Protein AF-A0A2H5Z1B1-F1 (afdb_monomer_lite)

Sequence (220 aa):
MTFEPRKHLLKTRGGRDHLEARWRIVWLRRHHPDARVITELIQLDREQGFALFRAVVEIPGGGSATGWGSESAADFSDYIEKAETKALSRALRALGYGTESALEEEETSDGLPETQRRAIAALCGQWGIDADALIAAQGVESQEQAARLINVLKRAAEPARSGDAVLAYLAQVADRFELTLGDLERELRDAGRFNGDWSALKRADVLWAEARAYQLAHGK

pLDDT: mean 92.35, std 9.98, range [40.88, 98.81]

Secondary structure (DSSP, 8-state):
----GGGG-EE-TTS-EE--HHHHHHHHHHH-TT-EEEEEEEEEETTTTEEEEEEEEE-TTS-EEEEEEEEETTT-TTHHHHHHHHHHHHHHHHTT-SHHHHHHHHHT--S--HHHHHHHHHHHHTTT--HHHHHHHTT--SHHHHHHHHHHHTTTTSB-S-HHHHHHHHHHHHHHTT--HHHHHHHHHHTT--SS-GGG-BHHHHHHHHHHHHHHHH--

Radius of gyration: 27.98 Å; chains: 1; bounding box: 62×22×74 Å

Foldseek 3Di:
DQQQQLVQWDQDPVRDTFRFLVSLVVNCCRVAVPKDKDKDWPDDDVVQQKTKMKIWIGRVVDDIFIFIFMAGCVVPVPRHVRRRRRRSQRRSVVVLSGRVSSVVVVVPPLAAPPVLLVLQVVLLVVLVADSVLLCVLQVPRDNVSSVVSSVLSVQQQAFDDALVVLLVVLCVLQVVLVHHSVVLVVVCVVVVQDPPGSRPHGSSSSSRSSSVSSCVSPVD

Structure (mmCIF, N/CA/C/O backbone):
data_AF-A0A2H5Z1B1-F1
#
_entry.id   AF-A0A2H5Z1B1-F1
#
loop_
_atom_site.group_PDB
_atom_site.id
_atom_site.type_symbol
_atom_site.label_atom_id
_atom_site.label_alt_id
_atom_site.label_comp_id
_atom_site.label_asym_id
_atom_site.label_entity_id
_atom_site.label_seq_id
_atom_site.pdbx_PDB_ins_code
_atom_site.Cartn_x
_atom_site.Cartn_y
_atom_site.Cartn_z
_atom_site.occupancy
_atom_site.B_iso_or_equiv
_atom_site.auth_seq_id
_atom_site.auth_comp_id
_atom_site.auth_asym_id
_atom_site.auth_atom_id
_atom_site.pdbx_PDB_model_num
ATOM 1 N N . MET A 1 1 ? -3.953 -11.404 -5.715 1.00 49.28 1 MET A N 1
ATOM 2 C CA . MET A 1 1 ? -2.880 -10.690 -4.992 1.00 49.28 1 MET A CA 1
ATOM 3 C C . MET A 1 1 ? -2.375 -9.573 -5.884 1.00 49.28 1 MET A C 1
ATOM 5 O O . MET A 1 1 ? -1.944 -9.863 -6.997 1.00 49.28 1 MET A O 1
ATOM 9 N N . THR A 1 2 ? -2.504 -8.331 -5.425 1.00 76.25 2 THR A N 1
ATOM 10 C CA . THR A 1 2 ? -1.982 -7.127 -6.088 1.00 76.25 2 THR A CA 1
ATOM 11 C C . THR A 1 2 ? -0.452 -7.172 -6.090 1.00 76.25 2 THR A C 1
ATOM 13 O O . THR A 1 2 ? 0.146 -7.680 -5.143 1.00 76.25 2 THR A O 1
ATOM 16 N N . PHE A 1 3 ? 0.187 -6.738 -7.176 1.00 83.69 3 PHE A N 1
ATOM 17 C CA . PHE A 1 3 ? 1.647 -6.648 -7.239 1.00 83.69 3 PHE A CA 1
ATOM 18 C C . PHE A 1 3 ? 2.106 -5.356 -6.565 1.00 83.69 3 PHE A C 1
ATOM 20 O O . PHE A 1 3 ? 1.552 -4.306 -6.853 1.00 83.69 3 PHE A O 1
ATOM 27 N N . GLU A 1 4 ? 3.110 -5.442 -5.693 1.00 86.00 4 GLU A N 1
ATOM 28 C CA . GLU A 1 4 ? 3.643 -4.298 -4.947 1.00 86.00 4 GLU A CA 1
ATOM 29 C C . GLU A 1 4 ? 5.062 -3.964 -5.450 1.00 86.00 4 GLU A C 1
ATOM 31 O O . GLU A 1 4 ? 6.035 -4.578 -4.992 1.00 86.00 4 GLU A O 1
ATOM 36 N N . PRO A 1 5 ? 5.231 -3.020 -6.394 1.00 86.81 5 PRO A N 1
ATOM 37 C CA . PRO A 1 5 ? 6.516 -2.727 -7.034 1.00 86.81 5 PRO A CA 1
ATOM 38 C C . PRO A 1 5 ? 7.599 -2.288 -6.041 1.00 86.81 5 PRO A C 1
ATOM 40 O O . PRO A 1 5 ? 8.776 -2.605 -6.230 1.00 86.81 5 PRO A O 1
ATOM 43 N N . ARG A 1 6 ? 7.222 -1.627 -4.941 1.00 85.75 6 ARG A N 1
ATOM 44 C CA . ARG A 1 6 ? 8.155 -1.144 -3.914 1.00 85.75 6 ARG A CA 1
ATOM 45 C C . ARG A 1 6 ? 8.948 -2.264 -3.231 1.00 85.75 6 ARG A C 1
ATOM 47 O O . ARG A 1 6 ? 10.138 -2.095 -2.970 1.00 85.75 6 ARG A O 1
ATOM 54 N N . LYS A 1 7 ? 8.340 -3.443 -3.024 1.00 89.06 7 LYS A N 1
ATOM 55 C CA . LYS A 1 7 ? 9.007 -4.639 -2.455 1.00 89.06 7 LYS A CA 1
ATOM 56 C C . LYS A 1 7 ? 10.139 -5.177 -3.337 1.00 89.06 7 LYS A C 1
ATOM 58 O O . LYS A 1 7 ? 10.914 -6.026 -2.903 1.00 89.06 7 LYS A O 1
ATOM 63 N N . HIS A 1 8 ? 10.232 -4.681 -4.567 1.00 90.94 8 HIS A N 1
ATOM 64 C CA . HIS A 1 8 ? 11.207 -5.088 -5.563 1.00 90.94 8 HIS A CA 1
ATOM 65 C C . HIS A 1 8 ? 12.231 -3.988 -5.897 1.00 90.94 8 HIS A C 1
ATOM 67 O O . HIS A 1 8 ? 13.028 -4.160 -6.823 1.00 90.94 8 HIS A O 1
ATOM 73 N N . LEU A 1 9 ? 12.232 -2.871 -5.155 1.00 91.44 9 LEU A N 1
ATOM 74 C CA . LEU A 1 9 ? 13.242 -1.824 -5.287 1.00 91.44 9 LEU A CA 1
ATOM 75 C C . LEU A 1 9 ? 14.603 -2.300 -4.778 1.00 91.44 9 LEU A C 1
ATOM 77 O O . LEU A 1 9 ? 14.728 -2.898 -3.710 1.00 91.44 9 LEU A O 1
ATOM 81 N N . LEU A 1 10 ? 15.640 -1.978 -5.544 1.00 91.44 10 LEU A N 1
ATOM 82 C CA . LEU A 1 10 ? 17.031 -2.217 -5.185 1.00 91.44 10 LEU A CA 1
ATOM 83 C C . LEU A 1 10 ? 17.747 -0.886 -4.969 1.00 91.44 10 LEU A C 1
ATOM 85 O O . LEU A 1 10 ? 17.486 0.100 -5.663 1.00 91.44 10 LEU A O 1
ATOM 89 N N . LYS A 1 11 ? 18.712 -0.871 -4.049 1.00 88.88 11 LYS A N 1
ATOM 90 C CA . LYS A 1 11 ? 19.632 0.257 -3.894 1.00 88.88 11 LYS A CA 1
ATOM 91 C C . LYS A 1 11 ? 20.747 0.152 -4.930 1.00 88.88 11 LYS A C 1
ATOM 93 O O . LYS A 1 11 ? 21.480 -0.832 -4.982 1.00 88.88 11 LYS A O 1
ATOM 98 N N . THR A 1 12 ? 20.889 1.182 -5.754 1.00 88.94 12 THR A N 1
ATOM 99 C CA . THR A 1 12 ? 22.026 1.316 -6.676 1.00 88.94 12 THR A CA 1
ATOM 100 C C . THR A 1 12 ? 23.310 1.655 -5.915 1.00 88.94 12 THR A C 1
ATOM 102 O O . THR A 1 12 ? 23.267 2.083 -4.762 1.00 88.94 12 THR A O 1
ATOM 105 N N . ARG A 1 13 ? 24.474 1.555 -6.576 1.00 78.62 13 ARG A N 1
ATOM 106 C CA . ARG A 1 13 ? 25.790 1.902 -5.992 1.00 78.62 13 ARG A CA 1
ATOM 107 C C . ARG A 1 13 ? 25.864 3.333 -5.426 1.00 78.62 13 ARG A C 1
ATOM 109 O O . ARG A 1 13 ? 26.677 3.594 -4.551 1.00 78.62 13 ARG A O 1
ATOM 116 N N . GLY A 1 14 ? 25.012 4.243 -5.905 1.00 79.50 14 GLY A N 1
ATOM 117 C CA . GLY A 1 14 ? 24.888 5.618 -5.405 1.00 79.50 14 GLY A CA 1
ATOM 118 C C . GLY A 1 14 ? 23.784 5.825 -4.362 1.00 79.50 14 GLY A C 1
ATOM 119 O O . GLY A 1 14 ? 23.363 6.957 -4.164 1.00 79.50 14 GLY A O 1
ATOM 120 N N . GLY A 1 15 ? 23.240 4.757 -3.771 1.00 84.00 15 GLY A N 1
ATOM 121 C CA . GLY A 1 15 ? 22.197 4.820 -2.738 1.00 84.00 15 GLY A CA 1
ATOM 122 C C . GLY A 1 15 ? 20.786 5.154 -3.239 1.00 84.00 15 GLY A C 1
ATOM 123 O O . GLY A 1 15 ? 19.846 5.153 -2.447 1.00 84.00 15 GLY A O 1
ATOM 124 N N . ARG A 1 16 ? 20.608 5.406 -4.542 1.00 85.31 16 ARG A N 1
ATOM 125 C CA . ARG A 1 16 ? 19.293 5.686 -5.141 1.00 85.31 16 ARG A CA 1
ATOM 126 C C . ARG A 1 16 ? 18.498 4.403 -5.337 1.00 85.31 16 ARG A C 1
ATOM 128 O O . ARG A 1 16 ? 19.078 3.406 -5.777 1.00 85.31 16 ARG A O 1
ATOM 135 N N . ASP A 1 17 ? 17.198 4.461 -5.069 1.00 91.50 17 ASP A N 1
ATOM 136 C CA . ASP A 1 17 ? 16.263 3.380 -5.375 1.00 91.50 17 ASP A CA 1
ATOM 137 C C . ASP A 1 17 ? 16.128 3.168 -6.881 1.00 91.50 17 ASP A C 1
ATOM 139 O O . ASP A 1 17 ? 16.197 4.105 -7.684 1.00 91.50 17 ASP A O 1
ATOM 143 N N . HIS A 1 18 ? 15.960 1.910 -7.271 1.00 92.12 18 HIS A N 1
ATOM 144 C CA . HIS A 1 18 ? 15.801 1.517 -8.657 1.00 92.12 18 HIS A CA 1
ATOM 145 C C . HIS A 1 18 ? 14.900 0.292 -8.780 1.00 92.12 18 HIS A C 1
ATOM 147 O O . HIS A 1 18 ? 15.169 -0.749 -8.181 1.00 92.12 18 HIS A O 1
ATOM 153 N N . LEU A 1 19 ? 13.860 0.414 -9.608 1.00 94.81 19 LEU A N 1
ATOM 154 C CA . LEU A 1 19 ? 13.042 -0.711 -10.039 1.00 94.81 19 LEU A CA 1
ATOM 155 C C . LEU A 1 19 ? 13.547 -1.221 -11.389 1.00 94.81 19 LEU A C 1
ATOM 157 O O . LEU A 1 19 ? 13.488 -0.495 -12.387 1.00 94.81 19 LEU A O 1
ATOM 161 N N . GLU A 1 20 ? 14.018 -2.463 -11.421 1.00 94.44 20 GLU A N 1
ATOM 162 C CA . GLU A 1 20 ? 14.532 -3.106 -12.633 1.00 94.44 20 GLU A CA 1
ATOM 163 C C . GLU A 1 20 ? 13.429 -3.365 -13.673 1.00 94.44 20 GLU A C 1
ATOM 165 O O . GLU A 1 20 ? 12.266 -3.589 -13.330 1.00 94.44 20 GLU A O 1
ATOM 170 N N . ALA A 1 21 ? 13.810 -3.428 -14.954 1.00 93.81 21 ALA A N 1
ATOM 171 C CA . ALA A 1 21 ? 12.894 -3.655 -16.077 1.00 93.81 21 ALA A CA 1
ATOM 172 C C . ALA A 1 21 ? 11.990 -4.886 -15.892 1.00 93.81 21 ALA A C 1
ATOM 174 O O . ALA A 1 21 ? 10.791 -4.811 -16.152 1.00 93.81 21 ALA A O 1
ATOM 175 N N . ARG A 1 22 ? 12.535 -5.997 -15.370 1.00 95.25 22 ARG A N 1
ATOM 176 C CA . ARG A 1 22 ? 11.768 -7.230 -15.122 1.00 95.25 22 ARG A CA 1
ATOM 177 C C . ARG A 1 22 ? 10.545 -6.990 -14.234 1.00 95.25 22 ARG A C 1
ATOM 179 O O . ARG A 1 22 ? 9.464 -7.483 -14.535 1.00 95.25 22 ARG A O 1
ATOM 186 N N . TRP A 1 23 ? 10.696 -6.195 -13.176 1.00 96.19 23 TRP A N 1
ATOM 187 C CA . TRP A 1 23 ? 9.623 -5.938 -12.220 1.00 96.19 23 TRP A CA 1
ATOM 188 C C . TRP A 1 23 ? 8.598 -4.959 -12.778 1.00 96.19 23 TRP A C 1
ATOM 190 O O . TRP A 1 23 ? 7.412 -5.124 -12.521 1.00 96.19 23 TRP A O 1
ATOM 200 N N . ARG A 1 24 ? 9.026 -4.020 -13.628 1.00 96.69 24 ARG A N 1
ATOM 201 C CA . ARG A 1 24 ? 8.118 -3.142 -14.383 1.00 96.69 24 ARG A CA 1
ATOM 202 C C . ARG A 1 24 ? 7.236 -3.930 -15.354 1.00 96.69 24 ARG A C 1
ATOM 204 O O . ARG A 1 24 ? 6.057 -3.629 -15.480 1.00 96.69 24 ARG A O 1
ATOM 211 N N . ILE A 1 25 ? 7.777 -4.966 -16.001 1.00 96.44 25 ILE A N 1
ATOM 212 C CA . ILE A 1 25 ? 6.992 -5.859 -16.871 1.00 96.44 25 ILE A CA 1
ATOM 213 C C . ILE A 1 25 ? 5.992 -6.668 -16.045 1.00 96.44 25 ILE A C 1
ATOM 215 O O . ILE A 1 25 ? 4.832 -6.770 -16.435 1.00 96.44 25 ILE A O 1
ATOM 219 N N . VAL A 1 26 ? 6.413 -7.231 -14.905 1.00 96.06 26 VAL A N 1
ATOM 220 C CA . VAL A 1 26 ? 5.491 -7.947 -14.007 1.00 96.06 26 VAL A CA 1
ATOM 221 C C . VAL A 1 26 ? 4.372 -7.015 -13.550 1.00 96.06 26 VAL A C 1
ATOM 223 O O . VAL A 1 26 ? 3.211 -7.404 -13.616 1.00 96.06 26 VAL A O 1
ATOM 226 N N . TRP A 1 27 ? 4.705 -5.786 -13.156 1.00 95.25 27 TRP A N 1
ATOM 227 C CA . TRP A 1 27 ? 3.736 -4.771 -12.758 1.00 95.25 27 TRP A CA 1
ATOM 228 C C . TRP A 1 27 ? 2.724 -4.475 -13.868 1.00 95.25 27 TRP A C 1
ATOM 230 O O . TRP A 1 27 ? 1.524 -4.646 -13.659 1.00 95.25 27 TRP A O 1
ATOM 240 N N . LEU A 1 28 ? 3.205 -4.162 -15.078 1.00 96.19 28 LEU A N 1
ATOM 241 C CA . LEU A 1 28 ? 2.358 -3.949 -16.252 1.00 96.19 28 LEU A CA 1
ATOM 242 C C . LEU A 1 28 ? 1.441 -5.147 -16.502 1.00 96.19 28 LEU A C 1
ATOM 244 O O . LEU A 1 28 ? 0.243 -4.970 -16.665 1.00 96.19 28 LEU A O 1
ATOM 248 N N . ARG A 1 29 ? 1.972 -6.375 -16.500 1.00 95.88 29 ARG A N 1
ATOM 249 C CA . ARG A 1 29 ? 1.198 -7.596 -16.789 1.00 95.88 29 ARG A CA 1
ATOM 250 C C . ARG A 1 29 ? 0.138 -7.904 -15.739 1.00 95.88 29 ARG A C 1
ATOM 252 O O . ARG A 1 29 ? -0.811 -8.625 -16.036 1.00 95.88 29 ARG A O 1
ATOM 259 N N . ARG A 1 30 ? 0.300 -7.394 -14.519 1.00 93.75 30 ARG A N 1
ATOM 260 C CA . ARG A 1 30 ? -0.680 -7.548 -13.439 1.00 93.75 30 ARG A CA 1
ATOM 261 C C . ARG A 1 30 ? -1.855 -6.590 -13.604 1.00 93.75 30 ARG A C 1
ATOM 263 O O . ARG A 1 30 ? -2.964 -6.982 -13.264 1.00 93.75 30 ARG A O 1
ATOM 270 N N . HIS A 1 31 ? -1.621 -5.393 -14.142 1.00 92.50 31 HIS A N 1
ATOM 271 C CA . HIS A 1 31 ? -2.674 -4.414 -14.440 1.00 92.50 31 HIS A CA 1
ATOM 272 C C . HIS A 1 31 ? -3.318 -4.640 -15.814 1.00 92.50 31 HIS A C 1
ATOM 274 O O . HIS A 1 31 ? -4.537 -4.615 -15.945 1.00 92.50 31 HIS A O 1
ATOM 280 N N . HIS A 1 32 ? -2.496 -4.905 -16.825 1.00 95.38 32 HIS A N 1
ATOM 281 C CA . HIS A 1 32 ? -2.875 -5.029 -18.230 1.00 95.38 32 HIS A CA 1
ATOM 282 C C . HIS A 1 32 ? -2.235 -6.293 -18.818 1.00 95.38 32 HIS A C 1
ATOM 284 O O . HIS A 1 32 ? -1.189 -6.233 -19.481 1.00 95.38 32 HIS A O 1
ATOM 290 N N . PRO A 1 33 ? -2.813 -7.478 -18.548 1.00 95.56 33 PRO A N 1
ATOM 291 C CA . PRO A 1 33 ? -2.284 -8.740 -19.065 1.00 95.56 33 PRO A CA 1
ATOM 292 C C . PRO A 1 33 ? -2.254 -8.782 -20.600 1.00 95.56 33 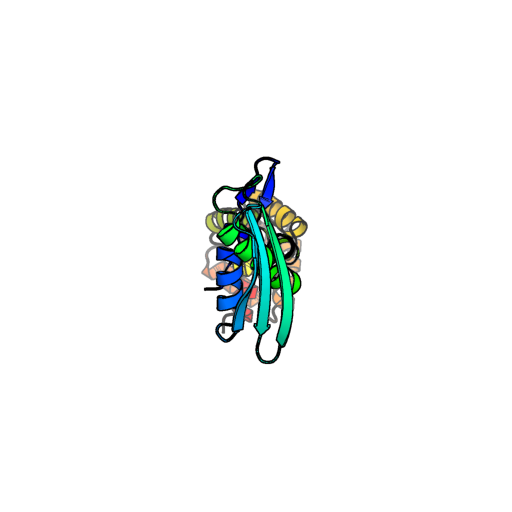PRO A C 1
ATOM 294 O O . PRO A 1 33 ? -1.415 -9.475 -21.176 1.00 95.56 33 PRO A O 1
ATOM 297 N N . ASP A 1 34 ? -3.113 -8.001 -21.249 1.00 95.88 34 ASP A N 1
ATOM 298 C CA . ASP A 1 34 ? -3.287 -7.839 -22.692 1.00 95.88 34 ASP A CA 1
ATOM 299 C C . ASP A 1 34 ? -2.368 -6.781 -23.334 1.00 95.88 34 ASP A C 1
ATOM 301 O O . ASP A 1 34 ? -2.367 -6.639 -24.559 1.00 95.88 34 ASP A O 1
ATOM 305 N N . ALA A 1 35 ? -1.544 -6.075 -22.548 1.00 97.50 35 ALA A N 1
ATOM 306 C CA . ALA A 1 35 ? -0.608 -5.087 -23.076 1.00 97.50 35 ALA A CA 1
ATOM 307 C C . ALA A 1 35 ? 0.356 -5.696 -24.112 1.00 97.50 35 ALA A C 1
ATOM 309 O O . ALA A 1 35 ? 0.886 -6.804 -23.951 1.00 97.50 35 ALA A O 1
ATOM 310 N N . ARG A 1 36 ? 0.641 -4.959 -25.180 1.00 98.19 36 ARG A N 1
ATOM 311 C CA . ARG A 1 36 ? 1.612 -5.348 -26.206 1.00 98.19 36 ARG A CA 1
ATOM 312 C C . ARG A 1 36 ? 2.941 -4.678 -25.911 1.00 98.19 36 ARG A C 1
ATOM 314 O O . ARG A 1 36 ? 2.988 -3.495 -25.605 1.00 98.19 36 ARG A O 1
ATOM 321 N N . VAL A 1 37 ? 4.015 -5.456 -25.976 1.00 98.06 37 VAL A N 1
ATOM 322 C CA . VAL A 1 37 ? 5.388 -4.979 -25.784 1.00 98.06 37 VAL A CA 1
ATOM 323 C C . VAL A 1 37 ? 6.170 -5.404 -27.012 1.00 98.06 37 VAL A C 1
ATOM 325 O O . VAL A 1 37 ? 6.249 -6.596 -27.301 1.00 98.06 37 VAL A O 1
ATOM 328 N N . ILE A 1 38 ? 6.701 -4.430 -27.740 1.00 98.38 38 ILE A N 1
ATOM 329 C CA . ILE A 1 38 ? 7.428 -4.626 -28.991 1.00 98.38 38 ILE A CA 1
ATOM 330 C C . ILE A 1 38 ? 8.790 -3.961 -28.829 1.00 98.38 38 ILE A C 1
ATOM 332 O O . ILE A 1 38 ? 8.861 -2.802 -28.425 1.00 98.38 38 ILE A O 1
ATOM 336 N N . THR A 1 39 ? 9.864 -4.678 -29.135 1.00 98.31 39 THR A N 1
ATOM 337 C CA . THR A 1 39 ? 11.228 -4.145 -29.184 1.00 98.31 39 THR A CA 1
ATOM 338 C C . THR A 1 39 ? 11.812 -4.384 -30.568 1.00 98.31 39 THR A C 1
ATOM 340 O O . THR A 1 39 ? 11.595 -5.424 -31.188 1.00 98.31 39 THR A O 1
ATOM 343 N N . GLU A 1 40 ? 12.524 -3.390 -31.083 1.00 98.50 40 GLU A N 1
ATOM 344 C CA . GLU A 1 40 ? 13.078 -3.389 -32.431 1.00 98.50 40 GLU A CA 1
ATOM 345 C C . GLU A 1 40 ? 14.520 -2.891 -32.381 1.00 98.50 40 GLU A C 1
ATOM 347 O O . GLU A 1 40 ? 14.795 -1.804 -31.864 1.00 98.50 40 GLU A O 1
ATOM 352 N N . LEU A 1 41 ? 15.437 -3.676 -32.945 1.00 98.38 41 LEU A N 1
ATOM 353 C CA . LEU A 1 41 ? 16.805 -3.245 -33.207 1.00 98.38 41 LEU A CA 1
ATOM 354 C C . LEU A 1 41 ? 16.789 -2.294 -34.408 1.00 98.38 41 LEU A C 1
ATOM 356 O O . LEU A 1 41 ? 16.463 -2.699 -35.521 1.00 98.38 41 LEU A O 1
ATOM 360 N N . ILE A 1 42 ? 17.145 -1.034 -34.180 1.00 98.62 42 ILE A N 1
ATOM 361 C CA . ILE A 1 42 ? 17.099 0.023 -35.197 1.00 98.62 42 ILE A CA 1
ATOM 362 C C . ILE A 1 42 ? 18.453 0.195 -35.876 1.00 98.62 42 ILE A C 1
ATOM 364 O O . ILE A 1 42 ? 18.520 0.398 -37.085 1.00 98.62 42 ILE A O 1
ATOM 368 N N . GLN A 1 43 ? 19.536 0.097 -35.108 1.00 98.31 43 GLN A N 1
ATOM 369 C CA . GLN A 1 43 ? 20.891 0.175 -35.638 1.00 98.31 43 GLN A CA 1
ATOM 370 C C . GLN A 1 43 ? 21.815 -0.734 -34.837 1.00 98.31 43 GLN A C 1
ATOM 372 O O . GLN A 1 43 ? 21.770 -0.741 -33.607 1.00 98.31 43 GLN A O 1
ATOM 377 N N . LEU A 1 44 ? 22.670 -1.467 -35.547 1.00 98.12 44 LEU A N 1
ATOM 378 C CA . LEU A 1 44 ? 23.756 -2.249 -34.974 1.00 98.12 44 LEU A CA 1
ATOM 379 C C . LEU A 1 44 ? 25.021 -2.004 -35.787 1.00 98.12 44 LEU A C 1
ATOM 381 O O . LEU A 1 44 ? 25.077 -2.359 -36.962 1.00 98.12 44 LEU A O 1
ATOM 385 N N . ASP A 1 45 ? 26.031 -1.438 -35.143 1.00 97.12 45 ASP A N 1
ATOM 386 C CA . ASP A 1 45 ? 27.385 -1.361 -35.674 1.00 97.12 45 ASP A CA 1
ATOM 387 C C . ASP A 1 45 ? 28.285 -2.229 -34.795 1.00 97.12 45 ASP A C 1
ATOM 389 O O . ASP A 1 45 ? 28.589 -1.882 -33.656 1.00 97.12 45 ASP A O 1
ATOM 393 N N . ARG A 1 46 ? 28.675 -3.402 -35.299 1.00 94.88 46 ARG A N 1
ATOM 394 C CA . ARG A 1 46 ? 29.503 -4.342 -34.531 1.00 94.88 46 ARG A CA 1
ATOM 395 C C . ARG A 1 46 ? 30.968 -3.929 -34.474 1.00 94.88 46 ARG A C 1
ATOM 397 O O . ARG A 1 46 ? 31.643 -4.317 -33.528 1.00 94.88 46 ARG A O 1
ATOM 404 N N . GLU A 1 47 ? 31.448 -3.179 -35.462 1.00 95.19 47 GLU A N 1
ATOM 405 C CA . GLU A 1 47 ? 32.839 -2.722 -35.512 1.00 95.19 47 GLU A CA 1
ATOM 406 C C . GLU A 1 47 ? 33.062 -1.601 -34.498 1.00 95.19 47 GLU A C 1
ATOM 408 O O . GLU A 1 47 ? 34.036 -1.623 -33.749 1.00 95.19 47 GLU A O 1
ATOM 413 N N . GLN A 1 48 ? 32.112 -0.667 -34.414 1.00 93.75 48 GLN A N 1
ATOM 414 C CA . GLN A 1 48 ? 32.112 0.407 -33.417 1.00 93.75 48 GLN A CA 1
ATOM 415 C C . GLN A 1 48 ? 31.515 -0.030 -32.071 1.00 93.75 48 GLN A C 1
ATOM 417 O O . GLN A 1 48 ? 31.574 0.716 -31.095 1.00 93.75 48 GLN A O 1
ATOM 422 N N . GLY A 1 49 ? 30.932 -1.230 -32.012 1.00 96.75 49 GLY A N 1
ATOM 423 C CA . GLY A 1 49 ? 30.290 -1.775 -30.823 1.00 96.75 49 GLY A CA 1
ATOM 424 C C . GLY A 1 49 ? 29.120 -0.917 -30.350 1.00 96.75 49 GLY A C 1
ATOM 425 O O . GLY A 1 49 ? 29.073 -0.570 -29.182 1.00 96.75 49 GLY A O 1
ATOM 426 N N . PHE A 1 50 ? 28.202 -0.534 -31.234 1.00 98.06 50 PHE A N 1
ATOM 427 C CA . PHE A 1 50 ? 27.058 0.328 -30.932 1.00 98.06 50 PHE A CA 1
ATOM 428 C C . PHE A 1 50 ? 25.735 -0.364 -31.263 1.00 98.06 50 PHE A C 1
ATOM 430 O O . PHE A 1 50 ? 25.584 -0.947 -32.338 1.00 98.06 50 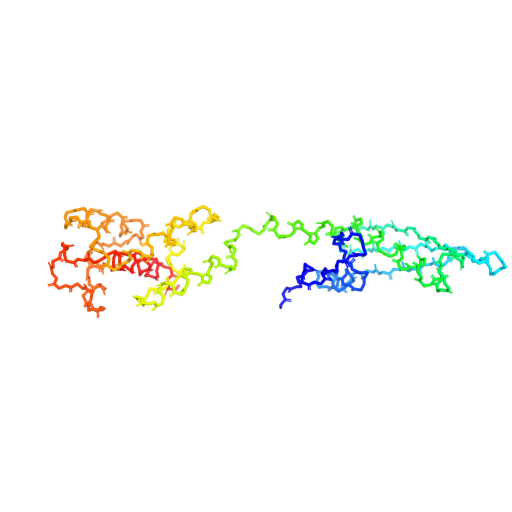PHE A O 1
ATOM 437 N N . ALA A 1 51 ? 24.753 -0.259 -30.366 1.00 98.56 51 ALA A N 1
ATOM 438 C CA . ALA A 1 51 ? 23.388 -0.719 -30.607 1.00 98.56 51 ALA A CA 1
ATOM 439 C C . ALA A 1 51 ? 22.372 0.369 -30.247 1.00 98.56 51 ALA A C 1
ATOM 441 O O . ALA A 1 51 ? 22.510 1.040 -29.224 1.00 98.56 51 ALA A O 1
ATOM 442 N N . LEU A 1 52 ? 21.326 0.500 -31.063 1.00 98.56 52 LEU A N 1
ATOM 443 C CA . LEU A 1 52 ? 20.161 1.352 -30.828 1.00 98.56 52 LEU A CA 1
ATOM 444 C C . LEU A 1 52 ? 18.889 0.521 -30.972 1.00 98.56 52 LEU A C 1
ATOM 446 O O . LEU A 1 52 ? 18.650 -0.084 -32.016 1.00 98.56 52 LEU A O 1
ATOM 450 N N . PHE A 1 53 ? 18.045 0.566 -29.951 1.00 98.81 53 PHE A N 1
ATOM 451 C CA . PHE A 1 53 ? 16.736 -0.065 -29.919 1.00 98.81 53 PHE A CA 1
ATOM 452 C C . PHE A 1 53 ? 15.620 0.962 -29.753 1.00 98.81 53 PHE A C 1
ATOM 454 O O . PHE A 1 53 ? 15.771 1.979 -29.063 1.00 98.81 53 PHE A O 1
ATOM 461 N N . ARG A 1 54 ? 14.467 0.634 -30.334 1.00 98.81 54 ARG A N 1
ATOM 462 C CA . ARG A 1 54 ? 13.167 1.241 -30.052 1.00 98.81 54 ARG A CA 1
ATOM 463 C C . ARG A 1 54 ? 12.302 0.212 -29.336 1.00 98.81 54 ARG A C 1
ATOM 465 O O . ARG A 1 54 ? 12.265 -0.945 -29.733 1.00 98.81 54 ARG A O 1
ATOM 472 N N . ALA A 1 55 ? 11.596 0.631 -28.298 1.00 98.75 55 ALA A N 1
ATOM 473 C CA . ALA A 1 55 ? 10.578 -0.162 -27.629 1.00 98.75 55 ALA A CA 1
ATOM 474 C C . ALA A 1 55 ? 9.243 0.577 -27.690 1.00 98.75 55 ALA A C 1
ATOM 476 O O . ALA A 1 55 ? 9.203 1.774 -27.410 1.00 98.75 55 ALA A O 1
ATOM 477 N N . VAL A 1 56 ? 8.165 -0.127 -28.012 1.00 98.62 56 VAL A N 1
ATOM 478 C CA . VAL A 1 56 ? 6.790 0.377 -27.983 1.00 98.62 56 VAL A CA 1
ATOM 479 C C . VAL A 1 56 ? 5.985 -0.495 -27.027 1.00 98.62 56 VAL A C 1
ATOM 481 O O . VAL A 1 56 ? 6.009 -1.723 -27.120 1.00 98.62 56 VAL A O 1
ATOM 484 N N . VAL A 1 57 ? 5.290 0.142 -26.089 1.00 98.62 57 VAL A N 1
ATOM 485 C CA . VAL A 1 57 ? 4.354 -0.519 -25.177 1.00 98.62 57 VAL A CA 1
ATOM 486 C C . VAL A 1 57 ? 2.970 0.062 -25.415 1.00 98.62 57 VAL A C 1
ATOM 488 O O . VAL A 1 57 ? 2.803 1.278 -25.365 1.00 98.62 57 VAL A O 1
ATOM 491 N N . GLU A 1 58 ? 1.990 -0.800 -25.661 1.00 98.38 58 GLU A N 1
ATOM 492 C CA . GLU A 1 58 ? 0.598 -0.429 -25.917 1.00 98.38 58 GLU A CA 1
ATOM 493 C C . GLU A 1 58 ? -0.312 -1.143 -24.922 1.00 98.38 58 GLU A C 1
ATOM 495 O O . GLU A 1 58 ? -0.229 -2.360 -24.757 1.00 98.38 58 GLU A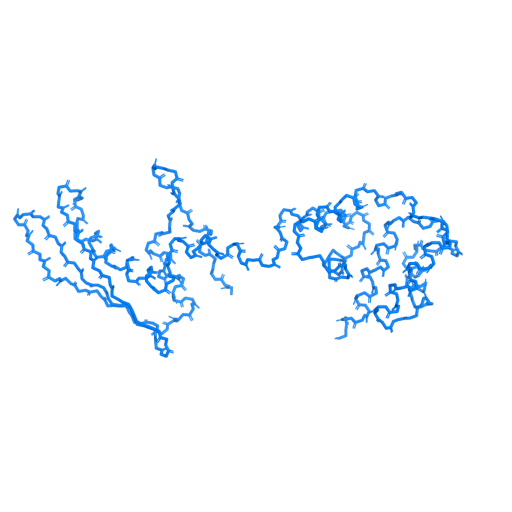 O 1
ATOM 500 N N . ILE A 1 59 ? -1.204 -0.401 -24.277 1.00 98.00 59 ILE A N 1
ATOM 501 C CA . ILE A 1 59 ? -2.249 -0.947 -23.413 1.00 98.00 59 ILE A CA 1
ATOM 502 C C . ILE A 1 59 ? -3.575 -0.809 -24.172 1.00 98.00 59 ILE A C 1
ATOM 504 O O . ILE A 1 59 ? -3.996 0.323 -24.421 1.00 98.00 59 ILE A O 1
ATOM 508 N N . PRO A 1 60 ? -4.237 -1.910 -24.577 1.00 93.12 60 PRO A N 1
ATOM 509 C CA . PRO A 1 60 ? -5.524 -1.832 -25.261 1.00 93.12 60 PRO A CA 1
ATOM 510 C C . PRO A 1 60 ? -6.554 -1.035 -24.449 1.00 93.12 60 PRO A C 1
ATOM 512 O O . PRO A 1 60 ? -6.742 -1.270 -23.260 1.00 93.12 60 PRO A O 1
ATOM 515 N N . GLY A 1 61 ? -7.195 -0.048 -25.082 1.00 89.56 61 GLY A N 1
ATOM 516 C CA . GLY A 1 61 ? -8.135 0.858 -24.404 1.00 89.56 61 GLY A CA 1
ATOM 517 C C . GLY A 1 61 ? -7.490 1.845 -23.418 1.00 89.56 61 GLY A C 1
ATOM 518 O O . GLY A 1 61 ? -8.205 2.629 -22.800 1.00 89.56 61 GLY A O 1
ATOM 519 N N . GLY A 1 62 ? -6.164 1.820 -23.280 1.00 91.12 62 GLY A N 1
ATOM 520 C CA . GLY A 1 62 ? -5.376 2.747 -22.477 1.00 91.12 62 GLY A CA 1
ATOM 521 C C . GLY A 1 62 ? -4.470 3.617 -23.348 1.00 91.12 62 GLY A C 1
ATOM 522 O O . GLY A 1 62 ? -4.874 4.119 -24.395 1.00 91.12 62 GLY A O 1
ATOM 523 N N . GLY A 1 63 ? -3.234 3.812 -22.891 1.00 94.25 63 GLY A N 1
ATOM 524 C CA . GLY A 1 63 ? -2.215 4.588 -23.595 1.00 94.25 63 GLY A CA 1
ATOM 525 C C . GLY A 1 63 ? -1.161 3.728 -24.291 1.00 94.25 63 GLY A C 1
ATOM 526 O O . GLY A 1 63 ? -1.067 2.514 -24.096 1.00 94.25 63 GLY A O 1
ATOM 527 N N . SER A 1 64 ? -0.309 4.394 -25.064 1.00 97.75 64 SER A N 1
ATOM 528 C CA . SER A 1 64 ? 0.898 3.810 -25.649 1.00 97.75 64 SER A CA 1
ATOM 529 C C . SER A 1 64 ? 2.098 4.712 -25.401 1.00 97.75 64 SER A C 1
ATOM 531 O O . SER A 1 64 ? 1.961 5.935 -25.442 1.00 97.75 64 SER A O 1
ATOM 533 N N . ALA A 1 65 ? 3.280 4.131 -25.222 1.00 98.44 65 ALA A N 1
ATOM 534 C CA . ALA A 1 65 ? 4.520 4.889 -25.131 1.00 98.44 65 ALA A CA 1
ATOM 535 C C . ALA A 1 65 ? 5.648 4.239 -25.922 1.00 98.44 65 ALA A C 1
ATOM 537 O O . ALA A 1 65 ? 5.713 3.020 -26.076 1.00 98.44 65 ALA A O 1
ATOM 538 N N . THR A 1 66 ? 6.570 5.082 -26.384 1.00 98.50 66 THR A N 1
ATOM 539 C CA . THR A 1 66 ? 7.799 4.665 -27.059 1.00 98.50 66 THR A CA 1
ATOM 540 C C . THR A 1 66 ? 9.011 5.044 -26.217 1.00 98.50 66 THR A C 1
ATOM 542 O O . THR A 1 66 ? 9.086 6.145 -25.676 1.00 98.50 66 THR A O 1
ATOM 545 N N . GLY A 1 67 ? 9.984 4.144 -26.135 1.00 98.19 67 GLY A N 1
ATOM 546 C CA . GLY A 1 67 ? 11.276 4.368 -25.506 1.00 98.19 67 GLY A CA 1
ATOM 547 C C . GLY A 1 67 ? 12.406 4.044 -26.472 1.00 98.19 67 GLY A C 1
ATOM 548 O O . GLY A 1 67 ? 12.348 3.064 -27.204 1.00 98.19 67 GLY A O 1
ATOM 549 N N . TRP A 1 68 ? 13.451 4.865 -26.460 1.00 98.56 68 TRP A N 1
ATOM 550 C CA . TRP A 1 68 ? 14.669 4.640 -27.239 1.00 98.56 68 TRP A CA 1
ATOM 551 C C . TRP A 1 68 ? 15.824 4.334 -26.302 1.00 98.56 68 TRP A C 1
ATOM 553 O O . TRP A 1 68 ? 15.937 4.968 -25.251 1.00 98.56 68 TRP A O 1
ATOM 563 N N . GLY A 1 69 ? 16.687 3.393 -26.660 1.00 98.06 69 GLY A N 1
ATOM 564 C CA . GLY A 1 69 ? 17.822 2.983 -25.840 1.00 98.06 69 GLY A CA 1
ATOM 565 C C . GLY A 1 69 ? 19.022 2.664 -26.706 1.00 98.06 69 GLY A C 1
ATOM 566 O O . GLY A 1 69 ? 18.909 1.893 -27.649 1.00 98.06 69 GLY A O 1
ATOM 567 N N . SER A 1 70 ? 20.161 3.265 -26.382 1.00 98.06 70 SER A N 1
ATOM 568 C CA . SER A 1 70 ? 21.435 2.949 -27.009 1.00 98.06 70 SER A CA 1
ATOM 569 C C . SER A 1 70 ? 22.498 2.687 -25.959 1.00 98.06 70 SER A C 1
ATOM 571 O O . SER A 1 70 ? 22.447 3.271 -24.867 1.00 98.06 70 SER A O 1
ATOM 573 N N . GLU A 1 71 ? 23.445 1.831 -26.319 1.00 98.19 71 GLU A N 1
ATOM 574 C CA . GLU A 1 71 ? 24.629 1.492 -25.532 1.00 98.19 71 GLU A CA 1
ATOM 575 C C . GLU A 1 71 ? 25.801 1.189 -26.460 1.00 98.19 71 GLU A C 1
ATOM 577 O O . GLU A 1 71 ? 25.611 0.859 -27.638 1.00 98.19 71 GLU A O 1
ATOM 582 N N . SER A 1 72 ? 27.005 1.279 -25.897 1.00 96.94 72 SER A N 1
ATOM 583 C CA . SER A 1 72 ? 28.240 0.920 -26.577 1.00 96.94 72 SER A CA 1
ATOM 584 C C . SER A 1 72 ? 28.996 -0.197 -25.853 1.00 96.94 72 SER A C 1
ATOM 586 O O . SER A 1 72 ? 28.885 -0.353 -24.635 1.00 96.94 72 SER A O 1
ATOM 588 N N . ALA A 1 73 ? 29.816 -0.941 -26.592 1.00 95.81 73 ALA A N 1
ATOM 589 C CA . ALA A 1 73 ? 30.701 -1.979 -26.073 1.00 95.81 73 ALA A CA 1
ATOM 590 C C . ALA A 1 73 ? 31.757 -1.423 -25.103 1.00 95.81 73 ALA A C 1
ATOM 592 O O . ALA A 1 73 ? 32.295 -2.168 -24.286 1.00 95.81 73 ALA A O 1
ATOM 593 N N . ALA A 1 74 ? 32.046 -0.117 -25.184 1.00 93.69 74 ALA A N 1
ATOM 594 C CA . ALA A 1 74 ? 32.939 0.568 -24.256 1.00 93.69 74 ALA A CA 1
ATOM 595 C C . ALA A 1 74 ? 32.326 0.701 -22.852 1.00 93.69 74 ALA A C 1
ATOM 597 O O . ALA A 1 74 ? 33.059 0.692 -21.865 1.00 93.69 74 ALA A O 1
ATOM 598 N N . ASP A 1 75 ? 30.996 0.793 -22.764 1.00 89.19 75 ASP A N 1
ATOM 599 C CA . ASP A 1 75 ? 30.268 0.871 -21.496 1.00 89.19 75 ASP A CA 1
ATOM 600 C C . ASP A 1 75 ? 29.951 -0.527 -20.945 1.00 89.19 75 ASP A C 1
ATOM 602 O O . ASP A 1 75 ? 30.091 -0.781 -19.745 1.00 89.19 75 ASP A O 1
ATOM 606 N N . PHE A 1 76 ? 29.523 -1.440 -21.825 1.00 91.81 76 PHE A N 1
ATOM 607 C CA . PHE A 1 76 ? 29.029 -2.764 -21.453 1.00 91.81 76 PHE A CA 1
ATOM 608 C C . PHE A 1 76 ? 29.407 -3.820 -22.493 1.00 91.81 76 PHE A C 1
ATOM 610 O O . PHE A 1 76 ? 29.114 -3.670 -23.675 1.00 91.81 76 PHE A O 1
ATOM 617 N N . SER A 1 77 ? 29.965 -4.954 -22.064 1.00 92.31 77 SER A N 1
ATOM 618 C CA . SER A 1 77 ? 30.209 -6.081 -22.977 1.00 92.31 77 SER A CA 1
ATOM 619 C C . SER A 1 77 ? 28.910 -6.661 -23.560 1.00 92.31 77 SER A C 1
ATOM 621 O O . SER A 1 77 ? 28.923 -7.191 -24.665 1.00 92.31 77 SER A O 1
ATOM 623 N N . ASP A 1 78 ? 27.796 -6.534 -22.832 1.00 95.38 78 ASP A N 1
ATOM 624 C CA . ASP A 1 78 ? 26.426 -6.916 -23.207 1.00 95.38 78 ASP A CA 1
ATOM 625 C C . ASP A 1 78 ? 25.601 -5.712 -23.724 1.00 95.38 78 ASP A C 1
ATOM 627 O O . ASP A 1 78 ? 24.415 -5.564 -23.425 1.00 95.38 78 ASP A O 1
ATOM 631 N N . TYR A 1 79 ? 26.232 -4.795 -24.474 1.00 97.25 79 TYR A N 1
ATOM 632 C CA . TYR A 1 79 ? 25.617 -3.531 -24.915 1.00 97.25 79 TYR A CA 1
ATOM 633 C C . TYR A 1 79 ? 24.324 -3.707 -25.725 1.00 97.25 79 TYR A C 1
ATOM 635 O O . TYR A 1 79 ? 23.438 -2.857 -25.648 1.00 97.25 79 TYR A O 1
ATOM 643 N N . ILE A 1 80 ? 24.176 -4.801 -26.475 1.00 98.00 80 ILE A N 1
ATOM 644 C CA . ILE A 1 80 ? 22.977 -5.060 -27.282 1.00 98.00 80 ILE A CA 1
ATOM 645 C C . ILE A 1 80 ? 21.766 -5.270 -26.356 1.00 98.00 80 ILE A C 1
ATOM 647 O O . ILE A 1 80 ? 20.771 -4.549 -26.460 1.00 98.00 80 ILE A O 1
ATOM 651 N N . GLU A 1 81 ? 21.875 -6.186 -25.393 1.00 97.69 81 GLU A N 1
ATOM 652 C CA . GLU A 1 81 ? 20.829 -6.513 -24.418 1.00 97.69 81 GLU A CA 1
ATOM 653 C C . GLU A 1 81 ? 20.546 -5.334 -23.474 1.00 97.69 81 GLU A C 1
ATOM 655 O O . GLU A 1 81 ? 19.396 -5.071 -23.092 1.00 97.69 81 GLU A O 1
ATOM 660 N N . LYS A 1 82 ? 21.587 -4.578 -23.104 1.00 97.12 82 LYS A N 1
ATOM 661 C CA . LYS A 1 82 ? 21.445 -3.359 -22.297 1.00 97.12 82 LYS A CA 1
ATOM 662 C C . LYS A 1 82 ? 20.696 -2.261 -23.050 1.00 97.12 82 LYS A C 1
ATOM 664 O O . LYS A 1 82 ? 19.824 -1.624 -22.452 1.00 97.12 82 LYS A O 1
ATOM 669 N N . ALA A 1 83 ? 20.976 -2.062 -24.340 1.00 98.25 83 ALA A N 1
ATOM 670 C CA . ALA A 1 83 ? 20.294 -1.069 -25.167 1.00 98.25 83 ALA A CA 1
ATOM 671 C C . ALA A 1 83 ? 18.798 -1.381 -25.295 1.00 98.25 83 ALA A C 1
ATOM 673 O O . ALA A 1 83 ? 17.969 -0.492 -25.072 1.00 98.25 83 ALA A O 1
ATOM 674 N N . GLU A 1 84 ? 18.448 -2.646 -25.542 1.00 98.50 84 GLU A N 1
ATOM 675 C CA . GLU A 1 84 ? 17.057 -3.109 -25.552 1.00 98.50 84 GLU A CA 1
ATOM 676 C C . GLU A 1 84 ? 16.377 -2.877 -24.193 1.00 98.50 84 GLU A C 1
ATOM 678 O O . GLU A 1 84 ? 15.312 -2.256 -24.111 1.00 98.50 84 GLU A O 1
ATOM 683 N N . THR A 1 85 ? 17.029 -3.288 -23.100 1.00 98.06 85 THR A N 1
ATOM 684 C CA . THR A 1 85 ? 16.506 -3.119 -21.735 1.00 98.06 85 THR A CA 1
ATOM 685 C C . THR A 1 85 ? 16.285 -1.643 -21.389 1.00 98.06 85 THR A C 1
ATOM 687 O O . THR A 1 85 ? 15.279 -1.288 -20.760 1.00 98.06 85 THR A O 1
ATOM 690 N N . LYS A 1 86 ? 17.200 -0.759 -21.804 1.00 97.94 86 LYS A N 1
ATOM 691 C CA . LYS A 1 86 ? 17.107 0.695 -21.611 1.00 97.94 86 LYS A CA 1
ATOM 692 C C . LYS A 1 86 ? 15.933 1.280 -22.399 1.00 97.94 86 LYS A C 1
ATOM 694 O O . LYS A 1 86 ? 15.189 2.089 -21.838 1.00 97.94 86 LYS A O 1
ATOM 699 N N . ALA A 1 87 ? 15.741 0.863 -23.653 1.00 98.62 87 ALA A N 1
ATOM 700 C CA . ALA A 1 87 ? 14.609 1.283 -24.480 1.00 98.62 87 ALA A CA 1
ATOM 701 C C . ALA A 1 87 ? 13.278 0.884 -23.825 1.00 98.62 87 ALA A C 1
ATOM 703 O O . ALA A 1 87 ? 12.422 1.739 -23.581 1.00 98.62 87 ALA A O 1
ATOM 704 N N . LEU A 1 88 ? 13.147 -0.388 -23.437 1.00 98.50 88 LEU A N 1
ATOM 705 C CA . LEU A 1 88 ? 11.952 -0.920 -22.786 1.00 98.50 88 LEU A CA 1
ATOM 706 C C . LEU A 1 88 ? 11.660 -0.228 -21.449 1.00 98.50 88 LEU A C 1
ATOM 708 O O . LEU A 1 88 ? 10.529 0.176 -21.184 1.00 98.50 88 LEU A O 1
ATOM 712 N N . SER A 1 89 ? 12.687 -0.017 -20.622 1.00 97.62 89 SER A N 1
ATOM 713 C CA . SER A 1 89 ? 12.542 0.669 -19.332 1.00 97.62 89 SER A CA 1
ATOM 714 C C . SER A 1 89 ? 12.021 2.099 -19.4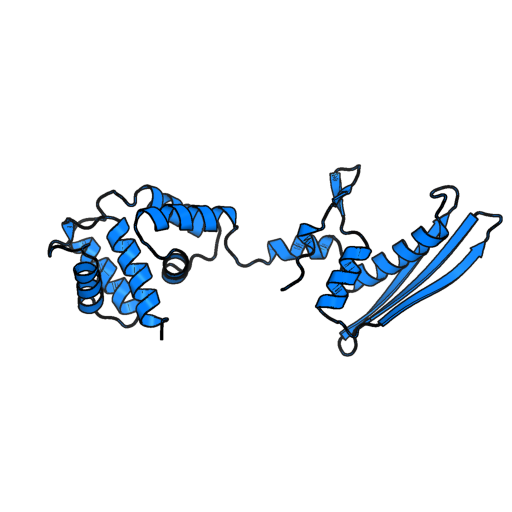81 1.00 97.62 89 SER A C 1
ATOM 716 O O . SER A 1 89 ? 11.251 2.553 -18.634 1.00 97.62 89 SER A O 1
ATOM 718 N N . ARG A 1 90 ? 12.433 2.810 -20.539 1.00 98.06 90 ARG A N 1
ATOM 719 C CA . ARG A 1 90 ? 11.972 4.175 -20.845 1.00 98.06 90 ARG A CA 1
ATOM 720 C C . ARG A 1 90 ? 10.519 4.191 -21.318 1.00 98.06 90 ARG A C 1
ATOM 722 O O . ARG A 1 90 ? 9.766 5.037 -20.847 1.00 98.06 90 ARG A O 1
ATOM 729 N N . ALA A 1 91 ? 10.119 3.241 -22.165 1.00 98.44 91 ALA A N 1
ATOM 730 C CA . ALA A 1 91 ? 8.725 3.097 -22.595 1.00 98.44 91 ALA A CA 1
ATOM 731 C C . ALA A 1 91 ? 7.796 2.799 -21.403 1.00 98.44 91 ALA A C 1
ATOM 733 O O . ALA A 1 91 ? 6.794 3.478 -21.209 1.00 98.44 91 ALA A O 1
ATOM 734 N N . LEU A 1 92 ? 8.177 1.842 -20.549 1.00 98.12 92 LEU A N 1
ATOM 735 C CA . LEU A 1 92 ? 7.427 1.486 -19.338 1.00 98.12 92 LEU A CA 1
ATOM 736 C C . LEU A 1 92 ? 7.324 2.660 -18.358 1.00 98.12 92 LEU A C 1
ATOM 738 O O . LEU A 1 92 ? 6.247 2.935 -17.837 1.00 98.12 92 LEU A O 1
ATOM 742 N N . ARG A 1 93 ? 8.425 3.394 -18.150 1.00 97.06 93 ARG A N 1
ATOM 743 C CA . ARG A 1 93 ? 8.446 4.588 -17.295 1.00 97.06 93 ARG A CA 1
ATOM 744 C C . ARG A 1 93 ? 7.438 5.641 -17.756 1.00 97.06 93 ARG A C 1
ATOM 746 O O . ARG A 1 93 ? 6.726 6.191 -16.928 1.00 97.06 93 ARG A O 1
ATOM 753 N N . ALA A 1 94 ? 7.358 5.893 -19.062 1.00 96.81 94 ALA A N 1
ATOM 754 C CA . ALA A 1 94 ? 6.424 6.866 -19.626 1.00 96.81 94 ALA A CA 1
ATOM 755 C C . ALA A 1 94 ? 4.944 6.479 -19.432 1.00 96.81 94 ALA A C 1
ATOM 757 O O . ALA A 1 94 ? 4.087 7.355 -19.452 1.00 96.81 94 ALA A O 1
ATOM 758 N N . LEU A 1 95 ? 4.648 5.195 -19.206 1.00 96.06 95 LEU A N 1
ATOM 759 C CA . LEU A 1 95 ? 3.308 4.694 -18.873 1.00 96.06 95 LEU A CA 1
ATOM 760 C C . LEU A 1 95 ? 3.047 4.602 -17.360 1.00 96.06 95 LEU A C 1
ATOM 762 O O . LEU A 1 95 ? 2.065 3.987 -16.957 1.00 96.06 95 LEU A O 1
ATOM 766 N N . GLY A 1 96 ? 3.919 5.166 -16.521 1.00 94.75 96 GLY A N 1
ATOM 767 C CA . GLY A 1 96 ? 3.771 5.116 -15.062 1.00 94.75 96 GLY A CA 1
ATOM 768 C C . GLY A 1 96 ? 4.309 3.838 -14.416 1.00 94.75 96 GLY A C 1
ATOM 769 O O . GLY A 1 96 ? 4.140 3.635 -13.224 1.00 94.75 96 GLY A O 1
ATOM 770 N N . TYR A 1 97 ? 5.022 2.988 -15.159 1.00 95.44 97 TYR A N 1
ATOM 771 C CA . TYR A 1 97 ? 5.713 1.815 -14.609 1.00 95.44 97 TYR A CA 1
ATOM 772 C C . TYR A 1 97 ? 7.179 2.161 -14.300 1.00 95.44 97 TYR A C 1
ATOM 774 O O . TYR A 1 97 ? 8.116 1.474 -14.721 1.00 95.44 97 TYR A O 1
ATOM 782 N N . GLY A 1 98 ? 7.387 3.310 -13.650 1.00 94.81 98 GLY A N 1
ATOM 783 C CA . GLY A 1 98 ? 8.686 3.892 -13.308 1.00 94.81 98 GLY A CA 1
ATOM 784 C C . GLY A 1 98 ? 9.164 3.556 -11.892 1.00 94.81 98 GLY A C 1
ATOM 785 O O . GLY A 1 98 ? 8.449 2.952 -11.101 1.00 94.81 98 GLY A O 1
ATOM 786 N N . THR A 1 99 ? 10.390 3.969 -11.557 1.00 92.81 99 THR A N 1
ATOM 787 C CA . THR A 1 99 ? 10.862 3.879 -10.160 1.00 92.81 99 THR A CA 1
ATOM 788 C C . THR A 1 99 ? 10.128 4.908 -9.301 1.00 92.81 99 THR A C 1
ATOM 790 O O . THR A 1 99 ? 9.766 4.613 -8.174 1.00 92.81 99 THR A O 1
ATOM 793 N N . GLU A 1 100 ? 9.917 6.105 -9.846 1.00 90.69 100 GLU A N 1
ATOM 794 C CA . GLU A 1 100 ? 9.178 7.203 -9.228 1.00 90.69 100 GLU A CA 1
ATOM 795 C C . GLU A 1 100 ? 7.757 6.780 -8.853 1.00 90.69 100 GLU A C 1
ATOM 797 O O . GLU A 1 100 ? 7.377 6.892 -7.698 1.00 90.69 100 GLU A O 1
ATOM 802 N N . SER A 1 101 ? 7.043 6.138 -9.775 1.00 90.62 101 SER A N 1
ATOM 803 C CA . SER A 1 101 ? 5.679 5.670 -9.551 1.00 90.62 101 SER A CA 1
ATOM 804 C C . SER A 1 101 ? 5.625 4.579 -8.476 1.00 90.62 101 SER A C 1
ATOM 806 O O . SER A 1 101 ? 4.725 4.568 -7.648 1.00 90.62 101 SER A O 1
ATOM 808 N N . ALA A 1 102 ? 6.640 3.709 -8.409 1.00 87.62 102 ALA A N 1
ATOM 809 C CA . ALA A 1 102 ? 6.765 2.719 -7.337 1.00 87.62 102 ALA A CA 1
ATOM 810 C C . ALA A 1 102 ? 7.075 3.334 -5.956 1.00 87.62 102 ALA A C 1
ATOM 812 O O . ALA A 1 102 ? 6.831 2.699 -4.929 1.00 87.62 102 ALA A O 1
ATOM 813 N N . LEU A 1 103 ? 7.659 4.535 -5.915 1.00 86.06 103 LEU A N 1
ATOM 814 C CA . LEU A 1 103 ? 7.899 5.279 -4.677 1.00 86.06 103 LEU A CA 1
ATOM 815 C C . LEU A 1 103 ? 6.639 6.049 -4.246 1.00 86.06 103 LEU A C 1
ATOM 817 O O . LEU A 1 103 ? 6.325 6.048 -3.057 1.00 86.06 103 LEU A O 1
ATOM 821 N N . GLU A 1 104 ? 5.907 6.625 -5.204 1.00 77.25 104 GLU A N 1
ATOM 822 C CA . GLU A 1 104 ? 4.658 7.380 -5.006 1.00 77.25 104 GLU A CA 1
ATOM 823 C C . GLU A 1 104 ? 3.474 6.507 -4.548 1.00 77.25 104 GLU A C 1
ATOM 825 O O . GLU A 1 104 ? 2.633 6.979 -3.782 1.00 77.25 104 GLU A O 1
ATOM 830 N N . GLU A 1 105 ? 3.414 5.223 -4.934 1.00 61.59 105 GLU A N 1
ATOM 831 C CA . GLU A 1 105 ? 2.374 4.287 -4.456 1.00 61.59 105 GLU A CA 1
ATOM 832 C C . GLU A 1 105 ? 2.333 4.145 -2.918 1.00 61.59 105 GLU A C 1
ATOM 834 O O . GLU A 1 105 ? 1.309 3.755 -2.364 1.00 61.59 105 GLU A O 1
ATOM 839 N N . GLU A 1 106 ? 3.414 4.475 -2.198 1.00 51.53 106 GLU A N 1
ATOM 840 C CA . GLU A 1 106 ? 3.395 4.513 -0.725 1.00 51.53 106 GLU A CA 1
ATOM 841 C C . GLU A 1 106 ? 2.938 5.874 -0.177 1.00 51.53 106 GLU A C 1
ATOM 843 O O . GLU A 1 106 ? 2.332 5.921 0.888 1.00 51.53 106 GLU A O 1
ATOM 848 N N . GLU A 1 107 ? 3.180 6.976 -0.898 1.00 48.16 107 GLU A N 1
ATOM 849 C CA . GLU A 1 107 ? 2.727 8.316 -0.485 1.00 48.16 107 GLU A CA 1
ATOM 850 C C . GLU A 1 107 ? 1.215 8.499 -0.673 1.00 48.16 107 GLU A C 1
ATOM 852 O O . GLU A 1 107 ? 0.607 9.321 0.005 1.00 48.16 107 GLU A O 1
ATOM 857 N N . THR A 1 108 ? 0.603 7.687 -1.539 1.00 40.88 108 THR A N 1
ATOM 858 C CA . THR A 1 108 ? -0.850 7.626 -1.779 1.00 40.88 108 THR A CA 1
ATOM 859 C C . THR A 1 108 ? -1.541 6.455 -1.075 1.00 40.88 108 THR A C 1
ATOM 861 O O . THR A 1 108 ? -2.739 6.238 -1.253 1.00 40.88 108 THR A O 1
ATOM 864 N N . SER A 1 109 ? -0.825 5.709 -0.226 1.00 46.44 109 SER A N 1
ATOM 865 C CA . SER A 1 109 ? -1.465 4.797 0.718 1.00 46.44 109 SER A CA 1
ATOM 866 C C . SER A 1 109 ? -2.122 5.637 1.817 1.00 46.44 109 SER A C 1
ATOM 868 O O . SER A 1 109 ? -1.496 5.900 2.844 1.00 46.44 109 SER A O 1
ATOM 870 N N . ASP A 1 110 ? -3.397 5.989 1.629 1.00 50.88 110 ASP A N 1
ATOM 871 C CA . ASP A 1 110 ? -4.360 6.519 2.622 1.00 50.88 110 ASP A CA 1
ATOM 872 C C . ASP A 1 110 ? -4.577 5.572 3.837 1.00 50.88 110 ASP A C 1
ATOM 874 O O . ASP A 1 110 ? -5.643 5.493 4.444 1.00 50.88 110 ASP A O 1
ATOM 878 N N . GLY A 1 111 ? -3.571 4.774 4.194 1.00 60.38 111 GLY A N 1
ATOM 879 C CA . GLY A 1 111 ? -3.608 3.756 5.224 1.00 60.38 111 GLY A CA 1
ATOM 880 C C . GLY A 1 111 ? -2.535 3.969 6.283 1.00 60.38 111 GLY A C 1
ATOM 881 O O . GLY A 1 111 ? -1.398 4.345 6.009 1.00 60.38 111 GLY A O 1
ATOM 882 N N . LEU A 1 112 ? -2.894 3.637 7.522 1.00 71.31 112 LEU A N 1
ATOM 883 C CA . LEU A 1 112 ? -1.974 3.600 8.657 1.00 71.31 112 LEU A CA 1
ATOM 884 C C . LEU A 1 112 ? -0.736 2.733 8.348 1.00 71.31 112 LEU A C 1
ATOM 886 O O . LEU A 1 112 ? -0.922 1.578 7.942 1.00 71.31 112 LEU A O 1
ATOM 890 N N . PRO A 1 113 ? 0.497 3.221 8.607 1.00 81.25 113 PRO A N 1
ATOM 891 C CA . PRO A 1 113 ? 1.721 2.435 8.519 1.00 81.25 113 PRO A CA 1
ATOM 892 C C . PRO A 1 113 ? 1.597 1.088 9.227 1.00 81.25 113 PRO A C 1
ATOM 894 O O . PRO A 1 113 ? 1.112 1.009 10.358 1.00 81.25 113 PRO A O 1
ATOM 897 N N . GLU A 1 114 ? 2.121 0.033 8.605 1.00 82.00 114 GLU A N 1
ATOM 898 C CA . GLU A 1 114 ? 2.072 -1.336 9.139 1.00 82.00 114 GLU A CA 1
ATOM 899 C C . GLU A 1 114 ? 2.652 -1.436 10.562 1.00 82.00 114 GLU A C 1
ATOM 901 O O . GLU A 1 114 ? 2.149 -2.171 11.411 1.00 82.00 114 GLU A O 1
ATOM 906 N N . THR A 1 115 ? 3.685 -0.649 10.872 1.00 87.00 115 THR A N 1
ATOM 907 C CA . THR A 1 115 ? 4.268 -0.567 12.220 1.00 87.00 115 THR A CA 1
ATOM 908 C C . THR A 1 115 ? 3.270 -0.050 13.257 1.00 87.00 115 THR A C 1
ATOM 910 O O . THR A 1 115 ? 3.198 -0.592 14.361 1.00 87.00 115 THR A O 1
ATOM 913 N N . GLN A 1 116 ? 2.475 0.963 12.907 1.00 91.06 116 GLN A N 1
ATOM 914 C CA . GLN A 1 116 ? 1.439 1.516 13.774 1.00 91.06 116 GLN A CA 1
ATOM 915 C C . GLN A 1 116 ? 0.244 0.564 13.884 1.00 91.06 116 GLN A C 1
ATOM 917 O O . GLN A 1 116 ? -0.221 0.336 15.000 1.00 91.06 116 GLN A O 1
ATOM 922 N N . ARG A 1 117 ? -0.188 -0.068 12.781 1.00 89.94 117 ARG A N 1
ATOM 923 C CA . ARG A 1 117 ? -1.234 -1.110 12.807 1.00 89.94 117 ARG A CA 1
ATOM 924 C C . ARG A 1 117 ? -0.859 -2.258 13.740 1.00 89.94 117 ARG A C 1
ATOM 926 O O . ARG A 1 117 ? -1.640 -2.612 14.618 1.00 89.94 117 ARG A O 1
ATOM 933 N N . ARG A 1 118 ? 0.372 -2.774 13.639 1.00 91.25 118 ARG A N 1
ATOM 934 C CA . ARG A 1 118 ? 0.883 -3.822 14.541 1.00 91.25 118 ARG A CA 1
ATOM 935 C C . ARG A 1 118 ? 0.937 -3.379 15.996 1.00 91.25 118 ARG A C 1
ATOM 937 O O . ARG A 1 118 ? 0.595 -4.164 16.875 1.00 91.25 118 ARG A O 1
ATOM 944 N N . ALA A 1 119 ? 1.358 -2.143 16.263 1.00 94.62 119 ALA A N 1
ATOM 945 C CA . ALA A 1 119 ? 1.396 -1.610 17.622 1.00 94.62 119 ALA A CA 1
ATOM 946 C C . ALA A 1 119 ? -0.012 -1.493 18.229 1.00 94.62 119 ALA A C 1
ATOM 948 O O . ALA A 1 119 ? -0.214 -1.895 19.376 1.00 94.62 119 ALA A O 1
ATOM 949 N N . ILE A 1 120 ? -0.984 -0.991 17.459 1.00 96.44 120 ILE A N 1
ATOM 950 C CA . ILE A 1 120 ? -2.391 -0.908 17.873 1.00 96.44 120 ILE A CA 1
ATOM 951 C C . ILE A 1 120 ? -2.942 -2.313 18.121 1.00 96.44 120 ILE A C 1
ATOM 953 O O . ILE A 1 120 ? -3.473 -2.557 19.202 1.00 96.44 120 ILE A O 1
ATOM 957 N N . ALA A 1 121 ? -2.749 -3.249 17.188 1.00 96.00 121 ALA A N 1
ATOM 958 C CA . ALA A 1 121 ? -3.209 -4.629 17.323 1.00 96.00 121 ALA A CA 1
ATOM 959 C C . ALA A 1 121 ? -2.628 -5.325 18.563 1.00 96.00 121 ALA A C 1
ATOM 961 O O . ALA A 1 121 ? -3.366 -5.943 19.330 1.00 96.00 121 ALA A O 1
ATOM 962 N N . ALA A 1 122 ? -1.325 -5.171 18.814 1.00 96.31 122 ALA A N 1
ATOM 963 C CA . ALA A 1 122 ? -0.670 -5.749 19.985 1.00 96.31 122 ALA A CA 1
ATOM 964 C C . ALA A 1 122 ? -1.220 -5.186 21.306 1.00 96.31 122 ALA A C 1
ATOM 966 O O . ALA A 1 122 ? -1.427 -5.942 22.254 1.00 96.31 122 ALA A O 1
ATOM 967 N N . LEU A 1 123 ? -1.469 -3.874 21.379 1.00 97.50 123 LEU A N 1
ATOM 968 C CA . LEU A 1 123 ? -2.038 -3.244 22.573 1.00 97.50 123 LEU A CA 1
ATOM 969 C C . LEU A 1 123 ? -3.515 -3.610 22.767 1.00 97.50 123 LEU A C 1
ATOM 971 O O . LEU A 1 123 ? -3.915 -3.924 23.884 1.00 97.50 123 LEU A O 1
ATOM 975 N N . CYS A 1 124 ? -4.311 -3.616 21.697 1.00 97.81 124 CYS A N 1
ATOM 976 C CA . CYS A 1 124 ? -5.720 -4.013 21.736 1.00 97.81 124 CYS A CA 1
ATOM 977 C C . CYS A 1 124 ? -5.882 -5.476 22.174 1.00 97.81 124 CYS A C 1
ATOM 979 O O . CYS A 1 124 ? -6.739 -5.780 23.006 1.00 97.81 124 CYS A O 1
ATOM 981 N N . GLY A 1 125 ? -5.003 -6.365 21.697 1.00 96.25 125 GLY A N 1
ATOM 982 C CA . GLY A 1 125 ? -5.007 -7.785 22.046 1.00 96.25 125 GLY A CA 1
ATOM 983 C C . GLY A 1 125 ? -4.845 -8.060 23.544 1.00 96.25 125 GLY A C 1
ATOM 984 O O . GLY A 1 125 ? -5.468 -8.986 24.056 1.00 96.25 125 GLY A O 1
ATOM 985 N N . GLN A 1 126 ? -4.104 -7.222 24.282 1.00 96.12 126 GLN A N 1
ATOM 986 C CA . GLN A 1 126 ? -3.964 -7.349 25.746 1.00 96.12 126 GLN A CA 1
ATOM 987 C C . GLN A 1 126 ? -5.293 -7.181 26.492 1.00 96.12 126 GLN A C 1
ATOM 989 O O . GLN A 1 126 ? -5.444 -7.671 27.608 1.00 96.12 126 GLN A O 1
ATOM 994 N N . TRP A 1 127 ? -6.246 -6.485 25.873 1.00 96.12 127 TRP A N 1
ATOM 995 C CA . TRP A 1 127 ? -7.537 -6.150 26.458 1.00 96.12 127 TRP A CA 1
ATOM 996 C C . TRP A 1 127 ? -8.698 -6.791 25.709 1.00 96.12 127 TRP A C 1
ATOM 998 O O . TRP A 1 127 ? -9.832 -6.436 25.997 1.00 96.12 127 TRP A O 1
ATOM 1008 N N . GLY A 1 128 ? -8.456 -7.702 24.761 1.00 96.12 128 GLY A N 1
ATOM 1009 C CA . GLY A 1 128 ? -9.515 -8.327 23.960 1.00 96.12 128 GLY A CA 1
ATOM 1010 C C . GLY A 1 128 ? -10.342 -7.324 23.146 1.00 96.12 128 GLY A C 1
ATOM 1011 O O . GLY A 1 128 ? -11.552 -7.501 23.018 1.00 96.12 128 GLY A O 1
ATOM 1012 N N . ILE A 1 129 ? -9.714 -6.246 22.669 1.00 97.81 129 ILE A N 1
ATOM 1013 C CA . ILE A 1 129 ? -10.336 -5.238 21.801 1.00 97.81 129 ILE A CA 1
ATOM 1014 C C . ILE A 1 129 ? -10.045 -5.609 20.345 1.00 97.81 129 ILE A C 1
ATOM 1016 O O . ILE A 1 129 ? -8.909 -5.943 20.007 1.00 97.81 129 ILE A O 1
ATOM 1020 N N . ASP A 1 130 ? -11.056 -5.538 19.483 1.00 96.56 130 ASP A N 1
ATOM 1021 C CA . ASP A 1 130 ? -10.872 -5.681 18.040 1.00 96.56 130 ASP A CA 1
ATOM 1022 C C . ASP A 1 130 ? -10.223 -4.406 17.481 1.00 96.56 130 ASP A C 1
ATOM 1024 O O . ASP A 1 130 ? -10.789 -3.313 17.554 1.00 96.56 130 ASP A O 1
ATOM 1028 N N . ALA A 1 131 ? -8.990 -4.541 16.992 1.00 95.38 131 ALA A N 1
ATOM 1029 C CA . ALA A 1 131 ? -8.171 -3.409 16.579 1.00 95.38 131 ALA A CA 1
ATOM 1030 C C . ALA A 1 131 ? -8.708 -2.722 15.320 1.00 95.38 131 ALA A C 1
ATOM 1032 O O . ALA A 1 131 ? -8.680 -1.494 15.250 1.00 95.38 131 ALA A O 1
ATOM 1033 N N . ASP A 1 132 ? -9.212 -3.493 14.356 1.00 92.62 132 ASP A N 1
ATOM 1034 C CA . ASP A 1 132 ? -9.733 -2.953 13.102 1.00 92.62 132 ASP A CA 1
ATOM 1035 C C . ASP A 1 132 ? -11.058 -2.230 13.351 1.00 92.62 132 ASP A C 1
ATOM 1037 O O . ASP A 1 132 ? -11.248 -1.106 12.881 1.00 92.62 132 ASP A O 1
ATOM 1041 N N . ALA A 1 133 ? -11.927 -2.809 14.185 1.00 95.06 133 ALA A N 1
ATOM 1042 C CA . ALA A 1 133 ? -13.156 -2.157 14.614 1.00 95.06 133 ALA A CA 1
ATOM 1043 C C . ALA A 1 133 ? -12.883 -0.878 15.413 1.00 95.06 133 ALA A C 1
ATOM 1045 O O . ALA A 1 133 ? -13.576 0.113 15.211 1.00 95.06 133 ALA A O 1
ATOM 1046 N N . LEU A 1 134 ? -11.871 -0.854 16.289 1.00 96.88 134 LEU A N 1
ATOM 1047 C CA . LEU A 1 134 ? -11.513 0.357 17.036 1.00 96.88 134 LEU A CA 1
ATOM 1048 C C . LEU A 1 134 ? -10.959 1.458 16.120 1.00 96.88 134 LEU A C 1
ATOM 1050 O O . LEU A 1 134 ? -11.341 2.622 16.256 1.00 96.88 134 LEU A O 1
ATOM 1054 N N . ILE A 1 135 ? -10.069 1.096 15.190 1.00 94.25 135 ILE A N 1
ATOM 1055 C CA . ILE A 1 135 ? -9.513 2.010 14.181 1.00 94.25 135 ILE A CA 1
ATOM 1056 C C . ILE A 1 135 ? -10.645 2.642 13.368 1.00 94.25 135 ILE A C 1
ATOM 1058 O O . ILE A 1 135 ? -10.679 3.865 13.217 1.00 94.25 135 ILE A O 1
ATOM 1062 N N . ALA A 1 136 ? -11.590 1.824 12.901 1.00 91.88 136 ALA A N 1
ATOM 1063 C CA . ALA A 1 136 ? -12.741 2.289 12.142 1.00 91.88 136 ALA A CA 1
ATOM 1064 C C . ALA A 1 136 ? -13.696 3.132 13.003 1.00 91.88 136 ALA A C 1
ATOM 1066 O O . ALA A 1 136 ? -14.117 4.208 12.580 1.00 91.88 136 ALA A O 1
ATOM 1067 N N . ALA A 1 137 ? -13.970 2.711 14.243 1.00 94.50 137 ALA A N 1
ATOM 1068 C CA . ALA A 1 137 ? -14.845 3.433 15.162 1.00 94.50 137 ALA A CA 1
ATOM 1069 C C . ALA A 1 137 ? -14.342 4.851 15.472 1.00 94.50 137 ALA A C 1
ATOM 1071 O O . ALA A 1 137 ? -15.139 5.766 15.690 1.00 94.50 137 ALA A O 1
ATOM 1072 N N . GLN A 1 138 ? -13.024 5.048 15.509 1.00 94.56 138 GLN A N 1
ATOM 1073 C CA . GLN A 1 138 ? -12.402 6.345 15.782 1.00 94.56 138 GLN A CA 1
ATOM 1074 C C . GLN A 1 138 ? -12.014 7.130 14.522 1.00 94.56 138 GLN A C 1
ATOM 1076 O O . GLN A 1 138 ? -11.514 8.247 14.657 1.00 94.56 138 GLN A O 1
ATOM 1081 N N . GLY A 1 139 ? -12.248 6.588 13.319 1.00 91.31 139 GLY A N 1
ATOM 1082 C CA . GLY A 1 139 ? -11.872 7.241 12.060 1.00 91.31 139 GLY A CA 1
ATOM 1083 C C . GLY A 1 139 ? -10.369 7.519 11.978 1.00 91.31 139 GLY A C 1
ATOM 1084 O O . GLY A 1 139 ? -9.945 8.632 11.663 1.00 91.31 139 GLY A O 1
ATOM 1085 N N . VAL A 1 140 ? -9.547 6.541 12.372 1.00 91.00 140 VAL A N 1
ATOM 1086 C CA . VAL A 1 140 ? -8.087 6.693 12.404 1.00 91.00 140 VAL A CA 1
ATOM 1087 C C . VAL A 1 140 ? -7.526 6.482 10.998 1.00 91.00 140 VAL A C 1
ATOM 1089 O O . VAL A 1 140 ? -7.269 5.355 10.582 1.00 91.00 140 VAL A O 1
ATOM 1092 N N . GLU A 1 141 ? -7.308 7.585 10.289 1.00 85.69 141 GLU A N 1
ATOM 1093 C CA . GLU A 1 141 ? -6.867 7.603 8.884 1.00 85.69 141 GLU A CA 1
ATOM 1094 C C . GLU A 1 141 ? -5.429 8.127 8.725 1.00 85.69 141 GLU A C 1
ATOM 1096 O O . GLU A 1 141 ? -4.773 7.883 7.719 1.00 85.69 141 GLU A O 1
ATOM 1101 N N . SER A 1 142 ? -4.887 8.800 9.746 1.00 86.50 142 SER A N 1
ATOM 1102 C CA . SER A 1 142 ? -3.558 9.423 9.712 1.00 86.50 142 SER A CA 1
ATOM 1103 C C . SER A 1 142 ? -2.586 8.863 10.751 1.00 86.50 142 SER A C 1
ATOM 1105 O O . SER A 1 142 ? -2.970 8.397 11.828 1.00 86.50 142 SER A O 1
ATOM 1107 N N . GLN A 1 143 ? -1.286 9.010 10.472 1.00 86.38 143 GLN A N 1
ATOM 1108 C CA . GLN A 1 143 ? -0.218 8.616 11.399 1.00 86.38 143 GLN A CA 1
ATOM 1109 C C . GLN A 1 143 ? -0.298 9.339 12.750 1.00 86.38 143 GLN A C 1
ATOM 1111 O O . GLN A 1 143 ? 0.069 8.772 13.783 1.00 86.38 143 GLN A O 1
ATOM 1116 N N . GLU A 1 144 ? -0.766 10.589 12.751 1.00 88.25 144 GLU A N 1
ATOM 1117 C CA . GLU A 1 144 ? -0.924 11.383 13.966 1.00 88.25 144 GLU A CA 1
ATOM 1118 C C . GLU A 1 144 ? -2.074 10.850 14.830 1.00 88.25 144 GLU A C 1
ATOM 1120 O O . GLU A 1 144 ? -1.897 10.651 16.036 1.00 88.25 144 GLU A O 1
ATOM 1125 N N . GLN A 1 145 ? -3.231 10.554 14.225 1.00 93.12 145 GLN A N 1
ATOM 1126 C CA . GLN A 1 145 ? -4.344 9.910 14.930 1.00 93.12 145 GLN A CA 1
ATOM 1127 C C . GLN A 1 145 ? -3.917 8.544 15.487 1.00 93.12 145 GLN A C 1
ATOM 1129 O O . GLN A 1 145 ? -4.200 8.244 16.648 1.00 93.12 145 GLN A O 1
ATOM 1134 N N . ALA A 1 146 ? -3.151 7.759 14.721 1.00 92.88 146 ALA A N 1
ATOM 1135 C CA . ALA A 1 146 ? -2.602 6.479 15.170 1.00 92.88 146 ALA A CA 1
ATOM 1136 C C . ALA A 1 146 ? -1.720 6.635 16.413 1.00 92.88 146 ALA A C 1
ATOM 1138 O O . ALA A 1 146 ? -1.868 5.906 17.394 1.00 92.88 146 ALA A O 1
ATOM 1139 N N . ALA A 1 147 ? -0.801 7.604 16.391 1.00 93.44 147 ALA A N 1
ATOM 1140 C CA . ALA A 1 147 ? 0.100 7.874 17.504 1.00 93.44 147 ALA A CA 1
ATOM 1141 C C . ALA A 1 147 ? -0.670 8.301 18.764 1.00 93.44 147 ALA A C 1
ATOM 1143 O O . ALA A 1 147 ? -0.337 7.868 19.873 1.00 93.44 147 ALA A O 1
ATOM 1144 N N . ARG A 1 148 ? -1.731 9.105 18.604 1.00 95.69 148 ARG A N 1
ATOM 1145 C CA . ARG A 1 148 ? -2.641 9.476 19.698 1.00 95.69 148 ARG A CA 1
ATOM 1146 C C . ARG A 1 148 ? -3.350 8.245 20.267 1.00 95.69 148 ARG A C 1
ATOM 1148 O O . ARG A 1 148 ? -3.289 8.046 21.480 1.00 95.69 148 ARG A O 1
ATOM 1155 N N . LEU A 1 149 ? -3.930 7.389 19.422 1.00 96.25 149 LEU A N 1
ATOM 1156 C CA . LEU A 1 149 ? -4.589 6.149 19.853 1.00 96.25 149 LEU A CA 1
ATOM 1157 C C . LEU A 1 149 ? -3.617 5.214 20.592 1.00 96.25 149 LEU A C 1
ATOM 1159 O O . LEU A 1 149 ? -3.931 4.732 21.679 1.00 96.25 149 LEU A O 1
ATOM 1163 N N . ILE A 1 150 ? -2.399 5.026 20.079 1.00 96.50 150 ILE A N 1
ATOM 1164 C CA . ILE A 1 150 ? -1.350 4.233 20.744 1.00 96.50 150 ILE A CA 1
ATOM 1165 C C . ILE A 1 150 ? -1.057 4.775 22.151 1.00 96.50 150 ILE A C 1
ATOM 1167 O O . ILE A 1 150 ? -0.911 3.998 23.096 1.00 96.50 150 ILE A O 1
ATOM 1171 N N . ASN A 1 151 ? -0.982 6.097 22.323 1.00 96.69 151 ASN A N 1
ATOM 1172 C CA . ASN A 1 151 ? -0.750 6.703 23.636 1.00 96.69 151 ASN A CA 1
ATOM 1173 C C . ASN A 1 151 ? -1.920 6.488 24.606 1.00 96.69 151 ASN A C 1
ATOM 1175 O O . ASN A 1 151 ? -1.681 6.284 25.798 1.00 96.69 151 ASN A O 1
ATOM 1179 N N . VAL A 1 152 ? -3.162 6.491 24.113 1.00 95.81 152 VAL A N 1
ATOM 1180 C CA . VAL A 1 152 ? -4.344 6.150 24.921 1.00 95.81 152 VAL A CA 1
ATOM 1181 C C . VAL A 1 152 ? -4.310 4.672 25.322 1.00 95.81 152 VAL A C 1
ATOM 1183 O O . VAL A 1 152 ? -4.448 4.361 26.505 1.00 95.81 152 VAL A O 1
ATOM 1186 N N . LEU A 1 153 ? -4.043 3.770 24.373 1.00 97.00 153 LEU A N 1
ATOM 1187 C CA . LEU A 1 153 ? -3.970 2.322 24.594 1.00 97.00 153 LEU A CA 1
ATOM 1188 C C . LEU A 1 153 ? -2.864 1.920 25.581 1.00 97.00 153 LEU A C 1
ATOM 1190 O O . LEU A 1 153 ? -3.070 1.044 26.418 1.00 97.00 153 LEU A O 1
ATOM 1194 N N . LYS A 1 154 ? -1.710 2.600 25.566 1.00 96.75 154 LYS A N 1
ATOM 1195 C CA . LYS A 1 154 ? -0.643 2.400 26.570 1.00 96.75 154 LYS A CA 1
ATOM 1196 C C . LYS A 1 154 ? -1.107 2.654 28.007 1.00 96.75 154 LYS A C 1
ATOM 1198 O O . LYS A 1 154 ? -0.487 2.161 28.942 1.00 96.75 154 LYS A O 1
ATOM 1203 N N . ARG A 1 155 ? -2.185 3.419 28.182 1.00 96.50 155 ARG A N 1
ATOM 1204 C CA . ARG A 1 155 ? -2.794 3.749 29.471 1.00 96.50 155 ARG A C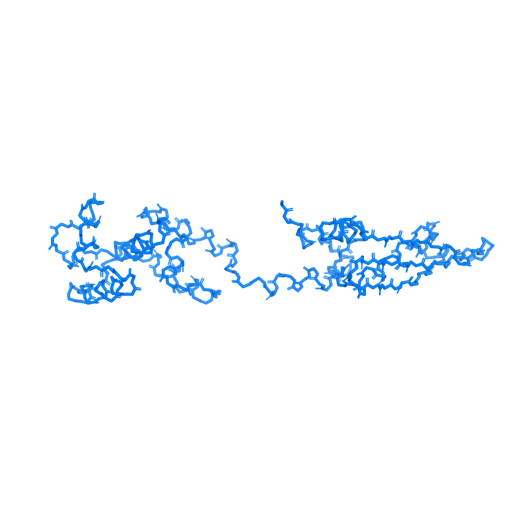A 1
ATOM 1205 C C . ARG A 1 155 ? -4.160 3.081 29.654 1.00 96.50 155 ARG A C 1
ATOM 1207 O O . ARG A 1 155 ? -4.963 3.543 30.459 1.00 96.50 155 ARG A O 1
ATOM 1214 N N . ALA A 1 156 ? -4.443 2.011 28.910 1.00 95.12 156 ALA A N 1
ATOM 1215 C CA . ALA A 1 156 ? -5.747 1.348 28.910 1.00 95.12 156 ALA A CA 1
ATOM 1216 C C . ALA A 1 156 ? -6.141 0.761 30.281 1.00 95.12 156 ALA A C 1
ATOM 1218 O O . ALA A 1 156 ? -7.327 0.683 30.589 1.00 95.12 156 ALA A O 1
ATOM 1219 N N . ALA A 1 157 ? -5.162 0.408 31.124 1.00 94.62 157 ALA A N 1
ATOM 1220 C CA . ALA A 1 157 ? -5.396 -0.085 32.483 1.00 94.62 157 ALA A CA 1
ATOM 1221 C C . ALA A 1 157 ? -5.896 0.988 33.465 1.00 94.62 157 ALA A C 1
ATOM 1223 O O . ALA A 1 157 ? -6.439 0.641 34.515 1.00 94.62 157 ALA A O 1
ATOM 1224 N N . GLU A 1 158 ? -5.667 2.270 33.164 1.00 95.00 158 GLU A N 1
ATOM 1225 C CA . GLU A 1 158 ? -6.057 3.379 34.034 1.00 95.00 158 GLU A CA 1
ATOM 1226 C C . GLU A 1 158 ? -7.587 3.545 34.052 1.00 95.00 158 GLU A C 1
ATOM 1228 O O . GLU A 1 158 ? -8.250 3.253 33.046 1.00 95.00 158 GLU A O 1
ATOM 1233 N N . PRO A 1 159 ? -8.159 4.069 35.152 1.00 93.44 159 PRO A N 1
ATOM 1234 C CA . PRO A 1 159 ? -9.554 4.497 35.181 1.00 93.44 159 PRO A CA 1
ATOM 1235 C C . PRO A 1 159 ? -9.866 5.449 34.019 1.00 93.44 159 PRO A C 1
ATOM 1237 O O . PRO A 1 159 ? -9.044 6.306 33.669 1.00 93.44 159 PRO A O 1
ATOM 1240 N N . ALA A 1 160 ? -11.040 5.292 33.402 1.00 87.25 160 ALA A N 1
ATOM 1241 C CA . ALA A 1 160 ? -11.411 6.071 32.225 1.00 87.25 160 ALA A CA 1
ATOM 1242 C C . ALA A 1 160 ? -11.520 7.568 32.541 1.00 87.25 160 ALA A C 1
ATOM 1244 O O . ALA A 1 160 ? -10.672 8.353 32.102 1.00 87.25 160 ALA A O 1
ATOM 1245 N N . ARG A 1 161 ? -12.567 7.938 33.288 1.00 83.81 161 ARG A N 1
ATOM 1246 C CA . ARG A 1 161 ? -12.917 9.277 33.799 1.00 83.81 161 ARG A CA 1
ATOM 1247 C C . ARG A 1 161 ? -13.881 9.102 34.989 1.00 83.81 161 ARG A C 1
ATOM 1249 O O . ARG A 1 161 ? -14.056 7.987 35.466 1.00 83.81 161 ARG A O 1
ATOM 1256 N N . SER A 1 162 ? -14.521 10.177 35.460 1.00 90.12 162 SER A N 1
ATOM 1257 C CA . SER A 1 162 ? -15.672 10.052 36.368 1.00 90.12 162 SER A CA 1
ATOM 1258 C C . SER A 1 162 ? -16.816 9.272 35.708 1.00 90.12 162 SER A C 1
ATOM 1260 O O . SER A 1 162 ? -16.955 9.307 34.483 1.00 90.12 162 SER A O 1
ATOM 1262 N N . GLY A 1 163 ? -17.658 8.610 36.511 1.00 87.06 163 GLY A N 1
ATOM 1263 C CA . GLY A 1 163 ? -18.791 7.822 36.006 1.00 87.06 163 GLY A CA 1
ATOM 1264 C C . GLY A 1 163 ? -19.709 8.620 35.073 1.00 87.06 163 GLY A C 1
ATOM 1265 O O . GLY A 1 163 ? -20.006 8.156 33.977 1.00 87.06 163 GLY A O 1
ATOM 1266 N N . ASP A 1 164 ? -20.048 9.861 35.436 1.00 91.06 164 ASP A N 1
ATOM 1267 C CA . ASP A 1 164 ? -20.873 10.752 34.603 1.00 91.06 164 ASP A CA 1
ATOM 1268 C C . ASP A 1 164 ? -20.227 11.069 33.246 1.00 91.06 164 ASP A C 1
ATOM 1270 O O . ASP A 1 164 ? -20.902 11.121 32.218 1.00 91.06 164 ASP A O 1
ATOM 1274 N N . ALA A 1 165 ? -18.903 11.253 33.218 1.00 91.38 165 ALA A N 1
ATOM 1275 C CA . ALA A 1 165 ? -18.180 11.530 31.981 1.00 91.38 165 ALA A CA 1
ATOM 1276 C C . ALA A 1 165 ? -18.102 10.291 31.078 1.00 91.38 165 ALA A C 1
ATOM 1278 O O . ALA A 1 165 ? -18.157 10.426 29.856 1.00 91.38 165 ALA A O 1
ATOM 1279 N N . VAL A 1 166 ? -17.973 9.099 31.668 1.00 93.81 166 VAL A N 1
ATOM 1280 C CA . VAL A 1 166 ? -18.005 7.824 30.936 1.00 93.81 166 VAL A CA 1
ATOM 1281 C C . VAL A 1 166 ? -19.393 7.578 30.347 1.00 93.81 166 VAL A C 1
ATOM 1283 O O . VAL A 1 166 ? -19.496 7.274 29.164 1.00 93.81 166 VAL A O 1
ATOM 1286 N N . LEU A 1 167 ? -20.446 7.795 31.135 1.00 94.50 167 LEU A N 1
ATOM 1287 C CA . LEU A 1 167 ? -21.842 7.712 30.703 1.00 94.50 167 LEU A CA 1
ATOM 1288 C C . LEU A 1 167 ? -22.133 8.634 29.518 1.00 94.50 167 LEU A C 1
ATOM 1290 O O . LEU A 1 167 ? -22.616 8.176 28.484 1.00 94.50 167 LEU A O 1
ATOM 1294 N N . ALA A 1 168 ? -21.802 9.921 29.647 1.00 95.44 168 ALA A N 1
ATOM 1295 C CA . ALA A 1 168 ? -22.024 10.901 28.588 1.00 95.44 168 ALA A CA 1
ATOM 1296 C C . ALA A 1 168 ? -21.270 10.532 27.304 1.00 95.44 168 ALA A C 1
ATOM 1298 O O . ALA A 1 168 ? -21.809 10.657 26.206 1.00 95.44 168 ALA A O 1
ATOM 1299 N N . TYR A 1 169 ? -20.037 10.044 27.441 1.00 95.38 169 TYR A N 1
ATOM 1300 C CA . TYR A 1 169 ? -19.232 9.620 26.305 1.00 95.38 169 TYR A CA 1
ATOM 1301 C C . TYR A 1 169 ? -19.804 8.378 25.614 1.00 95.38 169 TYR A C 1
ATOM 1303 O O . TYR A 1 169 ? -19.979 8.380 24.400 1.00 95.38 169 TYR A O 1
ATOM 1311 N N . LEU A 1 170 ? -20.151 7.329 26.363 1.00 96.44 170 LEU A N 1
ATOM 1312 C CA . LEU A 1 170 ? -20.718 6.111 25.781 1.00 96.44 170 LEU A CA 1
ATOM 1313 C C . LEU A 1 170 ? -22.108 6.343 25.184 1.00 96.44 170 LEU A C 1
ATOM 1315 O O . LEU A 1 170 ? -22.444 5.706 24.191 1.00 96.44 170 LEU A O 1
ATOM 1319 N N . ALA A 1 171 ? -22.884 7.291 25.714 1.00 96.94 171 ALA A N 1
ATOM 1320 C CA . ALA A 1 171 ? -24.128 7.724 25.086 1.00 96.94 171 ALA A CA 1
ATOM 1321 C C . ALA A 1 171 ? -23.880 8.363 23.708 1.00 96.94 171 ALA A C 1
ATOM 1323 O O . ALA A 1 171 ? -24.588 8.039 22.760 1.00 96.94 171 ALA A O 1
ATOM 1324 N N . GLN A 1 172 ? -22.845 9.201 23.566 1.00 97.31 172 GLN A N 1
ATOM 1325 C CA . GLN A 1 172 ? -22.448 9.767 22.266 1.00 97.31 172 GLN A CA 1
ATOM 1326 C C . GLN A 1 172 ? -21.949 8.689 21.297 1.00 97.31 172 GLN A C 1
ATOM 1328 O O . GLN A 1 172 ? -22.241 8.739 20.106 1.00 97.31 172 GLN A O 1
ATOM 1333 N N . VAL A 1 173 ? -21.195 7.708 21.799 1.00 96.19 173 VAL A N 1
ATOM 1334 C CA . VAL A 1 173 ? -20.736 6.570 20.992 1.00 96.19 173 VAL A CA 1
ATOM 1335 C C . VAL A 1 173 ? -21.923 5.747 20.500 1.00 96.19 173 VAL A C 1
ATOM 1337 O O . VAL A 1 173 ? -21.948 5.395 19.325 1.00 96.19 173 VAL A O 1
ATOM 1340 N N . ALA A 1 174 ? -22.891 5.456 21.371 1.00 96.81 174 ALA A N 1
ATOM 1341 C CA . ALA A 1 174 ? -24.093 4.716 21.010 1.00 96.81 174 ALA A CA 1
ATOM 1342 C C . ALA A 1 174 ? -24.896 5.460 19.932 1.00 96.81 174 ALA A C 1
ATOM 1344 O O . ALA A 1 174 ? -25.171 4.881 18.886 1.00 96.81 174 ALA A O 1
ATOM 1345 N N . ASP A 1 175 ? -25.165 6.752 20.142 1.00 97.06 175 ASP A N 1
ATOM 1346 C CA . ASP A 1 175 ? -25.889 7.610 19.195 1.00 97.06 175 ASP A CA 1
ATOM 1347 C C . ASP A 1 175 ? -25.218 7.642 17.813 1.00 97.06 175 ASP A C 1
ATOM 1349 O O . ASP A 1 175 ? -25.866 7.415 16.794 1.00 97.06 175 ASP A O 1
ATOM 1353 N N . ARG A 1 176 ? -23.886 7.793 17.778 1.00 97.00 176 ARG A N 1
ATOM 1354 C CA . ARG A 1 176 ? -23.091 7.775 16.538 1.00 97.00 176 ARG A CA 1
ATOM 1355 C C . ARG A 1 176 ? -23.263 6.493 15.713 1.00 97.00 176 ARG A C 1
ATOM 1357 O O . ARG A 1 176 ? -23.082 6.540 14.500 1.00 97.00 176 ARG A O 1
ATOM 1364 N N . PHE A 1 177 ? -23.560 5.365 16.354 1.00 96.06 177 PHE A N 1
ATOM 1365 C CA . PHE A 1 177 ? -23.736 4.064 15.702 1.00 96.06 177 PHE A CA 1
ATOM 1366 C C . PHE A 1 177 ? -25.195 3.595 15.678 1.00 96.06 177 PHE A C 1
ATOM 1368 O O . PHE A 1 177 ? -25.440 2.414 15.447 1.00 96.06 177 PHE A O 1
ATOM 1375 N N . GLU A 1 178 ? -26.152 4.500 15.911 1.00 96.12 178 GLU A N 1
ATOM 1376 C CA . GLU A 1 178 ? -27.591 4.199 15.941 1.00 96.12 178 GLU A CA 1
ATOM 1377 C C . GLU A 1 178 ? -27.965 3.108 16.968 1.00 96.12 178 GLU A C 1
ATOM 1379 O O . GLU A 1 178 ? -28.879 2.306 16.771 1.00 96.12 178 GLU A O 1
ATOM 1384 N N . LEU A 1 179 ? -27.250 3.083 18.095 1.00 95.88 179 LEU A N 1
ATOM 1385 C CA . LEU A 1 179 ? -27.479 2.197 19.236 1.00 95.88 179 LEU A CA 1
ATOM 1386 C C . LEU A 1 179 ? -27.989 2.991 20.441 1.00 95.88 179 LEU A C 1
ATOM 1388 O O . LEU A 1 179 ? -27.851 4.212 20.525 1.00 95.88 179 LEU A O 1
ATOM 1392 N N . THR A 1 180 ? -28.522 2.289 21.438 1.00 97.31 180 THR A N 1
ATOM 1393 C CA . THR A 1 180 ? -28.818 2.894 22.741 1.00 97.31 180 THR A CA 1
ATOM 1394 C C . THR A 1 180 ? -27.677 2.663 23.730 1.00 97.31 180 THR A C 1
ATOM 1396 O O . THR A 1 180 ? -26.934 1.683 23.643 1.00 97.31 180 THR A O 1
ATOM 1399 N N . LEU A 1 181 ? -27.562 3.528 24.745 1.00 96.44 181 LEU A N 1
ATOM 1400 C CA . LEU A 1 181 ? -26.639 3.289 25.862 1.00 96.44 181 LEU A CA 1
ATOM 1401 C C . LEU A 1 181 ? -26.915 1.935 26.544 1.00 96.44 181 LEU A C 1
ATOM 1403 O O . LEU A 1 181 ? -25.977 1.254 26.949 1.00 96.44 181 LEU A O 1
ATOM 1407 N N . GLY A 1 182 ? -28.185 1.522 26.622 1.00 96.56 182 GLY A N 1
ATOM 1408 C CA . GLY A 1 182 ? -28.578 0.227 27.177 1.00 96.56 182 GLY A CA 1
ATOM 1409 C C . GLY A 1 182 ? -28.082 -0.968 26.356 1.00 96.56 182 GLY A C 1
ATOM 1410 O O . GLY A 1 182 ? -27.823 -2.028 26.925 1.00 96.56 182 GLY A O 1
ATOM 1411 N N . ASP A 1 183 ? -27.894 -0.805 25.043 1.00 96.75 183 ASP A N 1
ATOM 1412 C CA . ASP A 1 183 ? -27.285 -1.839 24.203 1.00 96.75 183 ASP A CA 1
ATOM 1413 C C . ASP A 1 183 ? -25.807 -2.017 24.545 1.00 96.75 183 ASP A C 1
ATOM 1415 O O . ASP A 1 183 ? -25.371 -3.141 24.787 1.00 96.75 183 ASP A O 1
ATOM 1419 N N . LEU A 1 184 ? -25.054 -0.918 24.657 1.00 96.88 184 LEU A N 1
ATOM 1420 C CA . LEU A 1 184 ? -23.642 -0.979 25.050 1.00 96.88 184 LEU A CA 1
ATOM 1421 C C . LEU A 1 184 ? -23.459 -1.472 26.488 1.00 96.88 184 LEU A C 1
ATOM 1423 O O . LEU A 1 184 ? -22.528 -2.226 26.766 1.00 96.88 184 LEU A O 1
ATOM 1427 N N . GLU A 1 185 ? -24.350 -1.083 27.400 1.00 97.00 185 GLU A N 1
ATOM 1428 C CA . GLU A 1 185 ? -24.336 -1.572 28.777 1.00 97.00 185 GLU A CA 1
ATOM 1429 C C . GLU A 1 185 ? -24.508 -3.095 28.828 1.00 97.00 185 GLU A C 1
ATOM 1431 O O . GLU A 1 185 ? -23.762 -3.773 29.536 1.00 97.00 185 GLU A O 1
ATOM 1436 N N . ARG A 1 186 ? -25.459 -3.641 28.061 1.00 97.50 186 ARG A N 1
ATOM 1437 C CA . ARG A 1 186 ? -25.685 -5.088 27.971 1.00 97.50 186 ARG A CA 1
ATOM 1438 C C . ARG A 1 186 ? -24.443 -5.812 27.455 1.00 97.50 186 ARG A C 1
ATOM 1440 O O . ARG A 1 186 ? -23.988 -6.742 28.109 1.00 97.50 186 ARG A O 1
ATOM 1447 N N . GLU A 1 187 ? -23.835 -5.332 26.371 1.00 97.56 187 GLU A N 1
ATOM 1448 C CA . GLU A 1 187 ? -22.599 -5.921 25.833 1.00 97.56 187 GLU A CA 1
ATOM 1449 C C . GLU A 1 187 ? -21.441 -5.884 26.842 1.00 97.56 187 GLU A C 1
ATOM 1451 O O . GLU A 1 187 ? -20.700 -6.856 26.986 1.00 97.56 187 GLU A O 1
ATOM 1456 N N . LEU A 1 188 ? -21.285 -4.777 27.575 1.00 97.12 188 LEU A N 1
ATOM 1457 C CA . LEU A 1 188 ? -20.264 -4.654 28.615 1.00 97.12 188 LEU A CA 1
ATOM 1458 C C . LEU A 1 188 ? -20.504 -5.620 29.786 1.00 97.12 188 LEU A C 1
ATOM 1460 O O . LEU A 1 188 ? -19.540 -6.178 30.321 1.00 97.12 188 LEU A O 1
ATOM 1464 N N . ARG A 1 189 ? -21.763 -5.822 30.199 1.00 97.06 189 ARG A N 1
ATOM 1465 C CA . ARG A 1 189 ? -22.129 -6.805 31.234 1.00 97.06 189 ARG A CA 1
ATOM 1466 C C . ARG A 1 189 ? -21.857 -8.226 30.757 1.00 97.06 189 ARG A C 1
ATOM 1468 O O . ARG A 1 189 ? -21.208 -8.982 31.477 1.00 97.06 189 ARG A O 1
ATOM 1475 N N . ASP A 1 190 ? -22.292 -8.561 29.546 1.00 96.94 190 ASP A N 1
ATOM 1476 C CA . ASP A 1 190 ? -22.145 -9.897 28.959 1.00 96.94 190 ASP A CA 1
ATOM 1477 C C . ASP A 1 190 ? -20.667 -10.267 28.756 1.00 96.94 190 ASP A C 1
ATOM 1479 O O . ASP A 1 190 ? -20.272 -11.415 28.954 1.00 96.94 190 ASP A O 1
ATOM 1483 N N . ALA A 1 191 ? -19.817 -9.279 28.459 1.00 95.44 191 ALA A N 1
ATOM 1484 C CA . ALA A 1 191 ? -18.365 -9.439 28.388 1.00 95.44 191 ALA A CA 1
ATOM 1485 C C . ALA A 1 191 ? -17.659 -9.463 29.763 1.00 95.44 191 ALA A C 1
ATOM 1487 O O . ALA A 1 191 ? -16.432 -9.564 29.814 1.00 95.44 191 ALA A O 1
ATOM 1488 N N . GLY A 1 192 ? -18.390 -9.336 30.877 1.00 95.88 192 GLY A N 1
ATOM 1489 C CA . GLY A 1 192 ? -17.831 -9.319 32.234 1.00 95.88 192 GLY A CA 1
ATOM 1490 C C . GLY A 1 192 ? -17.018 -8.063 32.571 1.00 95.88 192 GLY A C 1
ATOM 1491 O O . GLY A 1 192 ? -16.200 -8.088 33.490 1.00 95.88 192 GLY A O 1
ATOM 1492 N N . ARG A 1 193 ? -17.215 -6.970 31.824 1.00 95.38 193 ARG A N 1
ATOM 1493 C CA . ARG A 1 193 ? -16.474 -5.703 31.970 1.00 95.38 193 ARG A CA 1
ATOM 1494 C C . ARG A 1 193 ? -17.176 -4.690 32.858 1.00 95.38 193 ARG A C 1
ATOM 1496 O O . ARG A 1 193 ? -16.524 -3.810 33.409 1.00 95.38 193 ARG A O 1
ATOM 1503 N N . PHE A 1 194 ? -18.494 -4.802 32.989 1.00 95.75 194 PHE A N 1
ATOM 1504 C CA . PHE A 1 194 ? -19.307 -3.866 33.754 1.00 95.75 194 PHE A CA 1
ATOM 1505 C C . PHE A 1 194 ? -20.070 -4.568 34.873 1.00 95.75 194 PHE A C 1
ATOM 1507 O O . PHE A 1 194 ? -20.784 -5.543 34.653 1.00 95.75 194 PHE A O 1
ATOM 1514 N N . ASN A 1 195 ? -19.928 -4.036 36.085 1.00 92.19 195 ASN A N 1
ATOM 1515 C CA . ASN A 1 195 ? -20.542 -4.549 37.310 1.00 92.19 195 ASN A CA 1
ATOM 1516 C C . ASN A 1 195 ? -21.726 -3.690 37.798 1.00 92.19 195 ASN A C 1
ATOM 1518 O O . ASN A 1 195 ? -22.228 -3.924 38.895 1.00 92.19 195 ASN A O 1
ATOM 1522 N N . GLY A 1 196 ? -22.155 -2.692 37.018 1.00 91.62 196 GLY A N 1
ATOM 1523 C CA . GLY A 1 196 ? -23.175 -1.718 37.419 1.00 91.62 196 GLY A CA 1
ATOM 1524 C C . GLY A 1 196 ? -22.625 -0.357 37.862 1.00 91.62 196 GLY A C 1
ATOM 1525 O O . GLY A 1 196 ? -23.418 0.563 38.045 1.00 91.62 196 GLY A O 1
ATOM 1526 N N . ASP A 1 197 ? -21.304 -0.198 38.003 1.00 92.81 197 ASP A N 1
ATOM 1527 C CA . ASP A 1 197 ? -20.661 1.061 38.394 1.00 92.81 197 ASP A CA 1
ATOM 1528 C C . ASP A 1 197 ? -19.812 1.653 37.257 1.00 92.81 197 ASP A C 1
ATOM 1530 O O . ASP A 1 197 ? -18.739 1.156 36.912 1.00 92.81 197 ASP A O 1
ATOM 1534 N N . TRP A 1 198 ? -20.287 2.757 36.674 1.00 91.56 198 TRP A N 1
ATOM 1535 C CA . TRP A 1 198 ? -19.621 3.436 35.555 1.00 91.56 198 TRP A CA 1
ATOM 1536 C C . TRP A 1 198 ? -18.290 4.078 35.949 1.00 91.56 198 TRP A C 1
ATOM 1538 O O . TRP A 1 198 ? -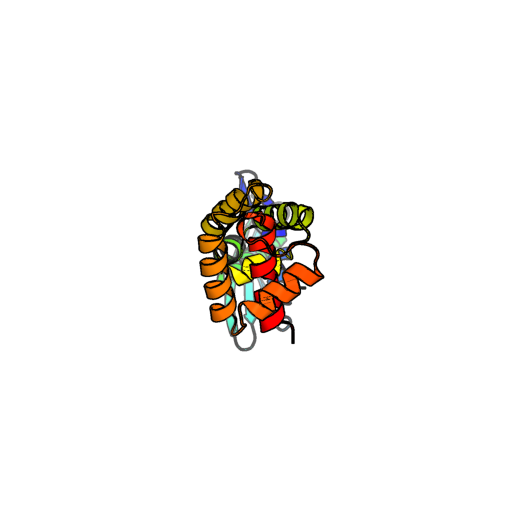17.433 4.288 35.092 1.00 91.56 198 TRP A O 1
ATOM 1548 N N . SER A 1 199 ? -18.094 4.373 37.237 1.00 91.25 199 SER A N 1
ATOM 1549 C CA . SER A 1 199 ? -16.839 4.929 37.748 1.00 91.25 199 SER A CA 1
ATOM 1550 C C . SER A 1 199 ? -15.725 3.882 37.864 1.00 91.25 199 SER A C 1
ATOM 1552 O O . SER A 1 199 ? -14.548 4.243 37.904 1.00 91.25 199 SER A O 1
ATOM 1554 N N . ALA A 1 200 ? -16.081 2.592 37.849 1.00 93.06 200 ALA A N 1
ATOM 1555 C CA . ALA A 1 200 ? -15.139 1.479 37.915 1.00 93.06 200 ALA A CA 1
ATOM 1556 C C . ALA A 1 200 ? -14.543 1.092 36.547 1.00 93.06 200 ALA A C 1
ATOM 1558 O O . ALA A 1 200 ? -13.592 0.307 36.498 1.00 93.06 200 ALA A O 1
ATOM 1559 N N . LEU A 1 201 ? -15.074 1.629 35.440 1.00 95.25 201 LEU A N 1
ATOM 1560 C CA . LEU A 1 201 ? -14.607 1.292 34.096 1.00 95.25 201 LEU A CA 1
ATOM 1561 C C . LEU A 1 201 ? -13.197 1.828 33.826 1.00 95.25 201 LEU A C 1
ATOM 1563 O O . LEU A 1 201 ? -12.867 2.999 34.064 1.00 95.25 201 LEU A O 1
ATOM 1567 N N . LYS A 1 202 ? -12.361 0.964 33.251 1.00 96.12 202 LYS A N 1
ATOM 1568 C CA . LYS A 1 202 ? -11.040 1.344 32.750 1.00 96.12 202 LYS A CA 1
ATOM 1569 C C . LYS A 1 202 ? -11.175 1.941 31.357 1.00 96.12 202 LYS A C 1
ATOM 1571 O O . LYS A 1 202 ? -12.163 1.730 30.653 1.00 96.12 202 LYS A O 1
ATOM 1576 N N . ARG A 1 203 ? -10.134 2.640 30.903 1.00 96.38 203 ARG A N 1
ATOM 1577 C CA . ARG A 1 203 ? -10.053 3.094 29.503 1.00 96.38 203 ARG A CA 1
ATOM 1578 C C . ARG A 1 203 ? -10.201 1.933 28.523 1.00 96.38 203 ARG A C 1
ATOM 1580 O O . ARG A 1 203 ? -10.849 2.101 27.499 1.00 96.38 203 ARG A O 1
ATOM 1587 N N . ALA A 1 204 ? -9.646 0.767 28.857 1.00 97.00 204 ALA A N 1
ATOM 1588 C CA . ALA A 1 204 ? -9.800 -0.453 28.075 1.00 97.00 204 ALA A CA 1
ATOM 1589 C C . ALA A 1 204 ? -11.271 -0.812 27.820 1.00 97.00 204 ALA A C 1
ATOM 1591 O O . ALA A 1 204 ? -11.614 -1.178 26.703 1.00 97.00 204 ALA A O 1
ATOM 1592 N N . ASP A 1 205 ? -12.135 -0.683 28.828 1.00 97.69 205 ASP A N 1
ATOM 1593 C CA . ASP A 1 205 ? -13.544 -1.068 28.720 1.00 97.69 205 ASP A CA 1
ATOM 1594 C C . ASP A 1 205 ? -14.333 -0.076 27.861 1.00 97.69 205 ASP A C 1
ATOM 1596 O O . ASP A 1 205 ? -15.173 -0.478 27.061 1.00 97.69 205 ASP A O 1
ATOM 1600 N N . VAL A 1 206 ? -13.999 1.215 27.953 1.00 97.12 206 VAL A N 1
ATOM 1601 C CA . VAL A 1 206 ? -14.576 2.260 27.094 1.00 97.12 206 VAL A CA 1
ATOM 1602 C C . VAL A 1 206 ? -14.167 2.065 25.632 1.00 97.12 206 VAL A C 1
ATOM 1604 O O . VAL A 1 206 ? -15.023 2.064 24.752 1.00 97.12 206 VAL A O 1
ATOM 1607 N N . LEU A 1 207 ? -12.877 1.834 25.366 1.00 97.75 207 LEU A N 1
ATOM 1608 C CA . LEU A 1 207 ? -12.382 1.556 24.011 1.00 97.75 207 LEU A CA 1
ATOM 1609 C C . LEU A 1 207 ? -12.966 0.253 23.453 1.00 97.75 207 LEU A C 1
ATOM 1611 O O . LEU A 1 207 ? -13.289 0.169 22.271 1.00 97.75 207 LEU A O 1
ATOM 1615 N N . TRP A 1 208 ? -13.133 -0.762 24.303 1.00 98.31 208 TRP A N 1
ATOM 1616 C CA . TRP A 1 208 ? -13.805 -1.998 23.922 1.00 98.31 208 TRP A CA 1
ATOM 1617 C C . TRP A 1 208 ? -15.255 -1.738 23.502 1.00 98.31 208 TRP A C 1
ATOM 1619 O O . TRP A 1 208 ? -15.678 -2.234 22.460 1.00 98.31 208 TRP A O 1
ATOM 1629 N N . ALA A 1 209 ? -15.998 -0.926 24.262 1.00 97.62 209 ALA A N 1
ATOM 1630 C CA . ALA A 1 209 ? -17.377 -0.570 23.930 1.00 97.62 209 ALA A CA 1
ATOM 1631 C C . ALA A 1 209 ? -17.479 0.208 22.608 1.00 97.62 209 ALA A C 1
ATOM 1633 O O . ALA A 1 209 ? -18.400 -0.040 21.837 1.00 97.62 209 ALA A O 1
ATOM 1634 N N . GLU A 1 210 ? -16.525 1.093 22.302 1.00 97.56 210 GLU A N 1
ATOM 1635 C CA . GLU A 1 210 ? -16.457 1.775 21.000 1.00 97.56 210 GLU A CA 1
ATOM 1636 C C . GLU A 1 210 ? -16.268 0.805 19.834 1.00 97.56 210 GLU A C 1
ATOM 1638 O O . GLU A 1 210 ? -17.015 0.862 18.855 1.00 97.56 210 GLU A O 1
ATOM 1643 N N . ALA A 1 211 ? -15.292 -0.100 19.945 1.00 97.44 211 ALA A N 1
ATOM 1644 C CA . ALA A 1 211 ? -15.052 -1.123 18.933 1.00 97.44 211 ALA A CA 1
ATOM 1645 C C . ALA A 1 211 ? -16.288 -2.020 18.762 1.00 97.44 211 ALA A C 1
ATOM 1647 O O . ALA A 1 211 ? -16.694 -2.335 17.642 1.00 97.44 211 ALA A O 1
ATOM 1648 N N . ARG A 1 212 ? -16.934 -2.385 19.875 1.00 97.50 212 ARG A N 1
ATOM 1649 C CA . ARG A 1 212 ? -18.137 -3.213 19.871 1.00 97.50 212 ARG A CA 1
ATOM 1650 C C . ARG A 1 212 ? -19.330 -2.511 19.229 1.00 97.50 212 ARG A C 1
ATOM 1652 O O . ARG A 1 212 ? -20.053 -3.145 18.467 1.00 97.50 212 ARG A O 1
ATOM 1659 N N . ALA A 1 213 ? -19.511 -1.217 19.484 1.00 97.44 213 ALA A N 1
ATOM 1660 C CA . ALA A 1 213 ? -20.554 -0.412 18.856 1.00 97.44 213 ALA A CA 1
ATOM 1661 C C . ALA A 1 213 ? -20.414 -0.416 17.325 1.00 97.44 213 ALA A C 1
ATOM 1663 O O . ALA A 1 213 ? -21.383 -0.681 16.614 1.00 97.44 213 ALA A O 1
ATOM 1664 N N . TYR A 1 214 ? -19.188 -0.226 16.822 1.00 96.88 214 TYR A N 1
ATOM 1665 C CA . TYR A 1 214 ? -18.905 -0.307 15.390 1.00 96.88 214 TYR A CA 1
ATOM 1666 C C . TYR A 1 214 ? -19.240 -1.689 14.813 1.00 96.88 214 TYR A C 1
ATOM 1668 O O . TYR A 1 214 ? -19.922 -1.774 13.791 1.00 96.88 214 TYR A O 1
ATOM 1676 N N . GLN A 1 215 ? -18.823 -2.768 15.489 1.00 95.56 215 GLN A N 1
ATOM 1677 C CA . GLN A 1 215 ? -19.134 -4.142 15.079 1.00 95.56 215 GLN A CA 1
ATOM 1678 C C . GLN A 1 215 ? -20.639 -4.427 15.051 1.00 95.56 215 GLN A C 1
ATOM 1680 O O . GLN A 1 215 ? -21.105 -5.103 14.143 1.00 95.56 215 GLN A O 1
ATOM 1685 N N . LEU A 1 216 ? -21.413 -3.937 16.021 1.00 94.44 216 LEU A N 1
ATOM 1686 C CA . LEU A 1 216 ? -22.865 -4.137 16.041 1.00 94.44 216 LEU A CA 1
ATOM 1687 C C . LEU A 1 216 ? -23.566 -3.407 14.889 1.00 94.44 216 LEU A C 1
ATOM 1689 O O . LEU A 1 216 ? -24.509 -3.949 14.313 1.00 94.44 216 LEU A O 1
ATOM 1693 N N . ALA A 1 217 ? -23.092 -2.209 14.541 1.00 93.19 217 ALA A N 1
ATOM 1694 C CA . ALA A 1 217 ? -23.653 -1.415 13.452 1.00 93.19 217 ALA A CA 1
ATOM 1695 C C . ALA A 1 217 ? -23.275 -1.943 12.055 1.00 93.19 217 ALA A C 1
ATOM 1697 O O . ALA A 1 217 ? -24.082 -1.856 11.134 1.00 93.19 217 ALA A O 1
ATOM 1698 N N . HIS A 1 218 ? -22.076 -2.517 11.894 1.00 88.19 218 HIS A N 1
ATOM 1699 C CA . HIS A 1 218 ? -21.520 -2.889 10.580 1.00 88.19 218 HIS A CA 1
ATOM 1700 C C . HIS A 1 218 ? -21.300 -4.399 10.386 1.00 88.19 218 HIS A C 1
ATOM 1702 O O . HIS A 1 218 ? -20.875 -4.825 9.317 1.00 88.19 218 HIS A O 1
ATOM 1708 N N . GLY A 1 219 ? -21.562 -5.218 11.404 1.00 65.56 219 GLY A N 1
ATOM 1709 C CA . GLY A 1 219 ? -21.348 -6.669 11.405 1.00 65.56 219 GLY A CA 1
ATOM 1710 C C . GLY A 1 219 ? -22.567 -7.504 11.003 1.00 65.56 219 GLY A C 1
ATOM 1711 O O . GLY A 1 219 ? -22.693 -8.631 11.483 1.00 65.56 219 GLY A O 1
ATOM 1712 N N . LYS A 1 220 ? -23.466 -6.962 10.168 1.00 48.00 220 LYS A N 1
ATOM 1713 C CA . LYS A 1 220 ? -24.557 -7.709 9.517 1.00 48.00 220 LYS A CA 1
ATOM 1714 C C . LYS A 1 220 ? -24.245 -7.988 8.055 1.00 48.00 220 LYS A C 1
ATOM 1716 O O . LYS A 1 220 ? -23.815 -7.042 7.364 1.00 48.00 220 LYS A O 1
#